Protein AF-0000000086922020 (afdb_homodimer)

Secondary structure (DSSP, 8-sta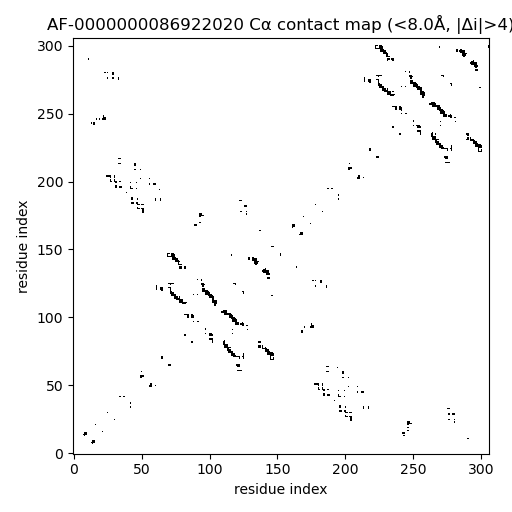te):
----------TTS------GGGSPPPPHHHHHHHHTTS-HHHHHHHHHHHHHH-HHHHHHHHHHHTT-GGGTEEEEE---TT--HHHHHHHHGGGS-EEEEEEEE-TTT--EEEEEEEEESSHHHHHHHTTS-EEEETTEEEEEEEGGGGS--/----------TTS------GGGSPPPPHHHHHHHHTTS-HHHHHHHHHHHHHH-HHHHHHHHHHHTT-GGGTEEEEE---TT--HHHHHHHHGGGS-EEEEEEEE-TTT--EEEEEEEEESSHHHHHHHTTS-EEEETTEEEEEEEGGGGS--

InterPro domains:
  IPR000504 RNA recognition motif domain [PF00076] (74-140)
  IPR000504 RNA recognition motif domain [PS50102] (72-149)
  IPR000504 RNA recognition motif domain [SM00360] (73-145)
  IPR012677 Nucleotide-binding alpha-beta plait domain superfamily [G3DSA:3.30.70.330] (64-150)
  IPR035979 RNA-binding domain superfamily [SSF54928] (66-147)
  IPR050886 RNA-binding_regulatory_proteins [PTHR48024] (54-151)

pLDDT: mean 86.83, std 20.54, range [22.66, 98.56]

Sequence (306 aa):
MDPSKKRKLDENGVVLDTDPSSIPKLSPEDARKLIERFNPDQLIDILQDAVTRHVDVLDAVRSIADLDASQRKLFIRGLGWDTTTEGLRALFSAYGELEEAIVILDKVTGKSRGYGFVTFRHVDGALLALKEPSKKIDGRMTVTQLAAAGGLYMDPSKKRKLDENGVVLDTDPSSIPKLSPEDARKLIERFNPDQLIDILQDAVTRHVDVLDAVRSIADLDASQRKLFIRGLGWDTTTEGLRALFSAYGELEEAIVILDKVTGKSRGYGFVTFRHVDGALLALKEPSKKIDGRMTVTQLAAAGGLY

Structure (mmCIF, N/CA/C/O backbone):
data_AF-0000000086922020-model_v1
#
loop_
_entity.id
_entity.type
_entity.pdbx_description
1 polymer 'UBP1-associated protein 2C-like'
#
loop_
_atom_site.group_PDB
_atom_site.id
_atom_site.type_symbol
_atom_site.label_atom_id
_atom_site.label_alt_id
_atom_site.label_comp_id
_atom_site.label_asym_id
_atom_site.label_entity_id
_atom_site.label_seq_id
_atom_site.pdbx_PDB_ins_code
_atom_site.Cartn_x
_atom_site.Cartn_y
_atom_site.Cartn_z
_atom_site.occupancy
_atom_site.B_iso_or_equiv
_atom_site.auth_seq_id
_atom_site.auth_comp_id
_atom_site.auth_asym_id
_atom_site.auth_atom_id
_atom_site.pdbx_PDB_model_num
ATOM 1 N N . MET A 1 1 ? -0.259 9 52.281 1 22.66 1 MET A N 1
ATOM 2 C CA . MET A 1 1 ? 0.732 8.305 51.469 1 22.66 1 MET A CA 1
ATOM 3 C C . MET A 1 1 ? 0.146 7.91 50.125 1 22.66 1 MET A C 1
ATOM 5 O O . MET A 1 1 ? 0.757 7.145 49.375 1 22.66 1 MET A O 1
ATOM 9 N N . ASP A 1 2 ? -1.06 8.297 49.781 1 24.06 2 ASP A N 1
ATOM 10 C CA . ASP A 1 2 ? -2.295 8.008 49.062 1 24.06 2 ASP A CA 1
ATOM 11 C C . ASP A 1 2 ? -2.318 8.719 47.719 1 24.06 2 ASP A C 1
ATOM 13 O O . ASP A 1 2 ? -3.35 8.742 47.031 1 24.06 2 ASP A O 1
ATOM 17 N N . PRO A 1 3 ? -1.243 9.016 46.906 1 30.91 3 PRO A N 1
ATOM 18 C CA . PRO A 1 3 ? -0.859 10.211 46.188 1 30.91 3 PRO A CA 1
ATOM 19 C C . PRO A 1 3 ? -1.406 10.227 44.75 1 30.91 3 PRO A C 1
ATOM 21 O O . PRO A 1 3 ? -1.119 9.32 43.969 1 30.91 3 PRO A O 1
ATOM 24 N N . SER A 1 4 ? -2.467 10.688 44.312 1 29.58 4 SER A N 1
ATOM 25 C CA . SER A 1 4 ? -3.496 10.797 43.281 1 29.58 4 SER A CA 1
ATOM 26 C C . SER A 1 4 ? -2.939 11.422 42 1 29.58 4 SER A C 1
ATOM 28 O O . SER A 1 4 ? -3.17 10.914 40.906 1 29.58 4 SER A O 1
ATOM 30 N N . LYS A 1 5 ? -2.832 12.703 41.938 1 33.75 5 LYS A N 1
ATOM 31 C CA . LYS A 1 5 ? -3.016 13.344 40.656 1 33.75 5 LYS A CA 1
ATOM 32 C C . LYS A 1 5 ? -2.092 12.734 39.594 1 33.75 5 LYS A C 1
ATOM 34 O O . LYS A 1 5 ? -0.956 12.359 39.906 1 33.75 5 LYS A O 1
ATOM 39 N N . LYS A 1 6 ? -2.383 13.133 38.844 1 33.03 6 LYS A N 1
ATOM 40 C CA . LYS A 1 6 ? -3.012 14.062 37.938 1 33.03 6 LYS A CA 1
ATOM 41 C C . LYS A 1 6 ? -1.978 14.977 37.281 1 33.03 6 LYS A C 1
ATOM 43 O O . LYS A 1 6 ? -1.345 15.789 37.938 1 33.03 6 LYS A O 1
ATOM 48 N N . ARG A 1 7 ? -0.942 14.68 36.219 1 39.72 7 ARG A N 1
ATOM 49 C CA . ARG A 1 7 ? 0.005 15.25 35.281 1 39.72 7 ARG A CA 1
ATOM 50 C C . ARG A 1 7 ? -0.341 16.703 34.969 1 39.72 7 ARG A C 1
ATOM 52 O O . ARG A 1 7 ? -1.466 17 34.562 1 39.72 7 ARG A O 1
ATOM 59 N N . LYS A 1 8 ? 0.532 17.406 35.219 1 35.44 8 LYS A N 1
ATOM 60 C CA . LYS A 1 8 ? 1.242 18.625 35.594 1 35.44 8 LYS A CA 1
ATOM 61 C C . LYS A 1 8 ? 1.314 19.594 34.438 1 35.44 8 LYS A C 1
ATOM 63 O O . LYS A 1 8 ? 1.761 19.234 33.344 1 35.44 8 LYS A O 1
ATOM 68 N N . LEU A 1 9 ? 0.382 20.516 34.188 1 35.69 9 LEU A N 1
ATOM 69 C CA . LEU A 1 9 ? -0.089 21.672 33.438 1 35.69 9 LEU A CA 1
ATOM 70 C C . LEU A 1 9 ? 1.076 22.562 33.031 1 35.69 9 LEU A C 1
ATOM 72 O O . LEU A 1 9 ? 1.867 22.984 33.875 1 35.69 9 LEU A O 1
ATOM 76 N N . ASP A 1 10 ? 1.921 22.391 32.094 1 35.03 10 ASP A N 1
ATOM 77 C CA . ASP A 1 10 ? 2.697 23.625 31.922 1 35.03 10 ASP A CA 1
ATOM 78 C C . ASP A 1 10 ? 1.794 24.844 31.938 1 35.03 10 ASP A C 1
ATOM 80 O O . ASP A 1 10 ? 0.575 24.734 31.797 1 35.03 10 ASP A O 1
ATOM 84 N N . GLU A 1 11 ? 2.145 25.938 32.531 1 36.22 11 GLU A N 1
ATOM 85 C CA . GLU A 1 11 ? 1.533 27.234 32.781 1 36.22 11 GLU A CA 1
ATOM 86 C C . GLU A 1 11 ? 0.561 27.609 31.672 1 36.22 11 GLU A C 1
ATOM 88 O O . GLU A 1 11 ? -0.343 28.422 31.875 1 36.22 11 GLU A O 1
ATOM 93 N N . ASN A 1 12 ? 1.075 27.609 30.516 1 37.09 12 ASN A N 1
ATOM 94 C CA . ASN A 1 12 ? 0.237 28.109 29.438 1 37.09 12 ASN A CA 1
ATOM 95 C C . ASN A 1 12 ? -0.828 27.078 29.047 1 37.09 12 ASN A C 1
ATOM 97 O O . ASN A 1 12 ? -1.419 27.172 27.969 1 37.09 12 ASN A O 1
ATOM 101 N N . GLY A 1 13 ? -1.31 26.078 30 1 34.25 13 GLY A N 1
ATOM 102 C CA . GLY A 1 13 ? -2.385 25.094 29.906 1 34.25 13 GLY A CA 1
ATOM 103 C C . GLY A 1 13 ? -2.141 24.047 28.828 1 34.25 13 GLY A C 1
ATOM 104 O O . GLY A 1 13 ? -3.059 23.328 28.438 1 34.25 13 GLY A O 1
ATOM 105 N N . VAL A 1 14 ? -1.251 24.359 27.875 1 37.62 14 VAL A N 1
ATOM 106 C CA . VAL A 1 14 ? -1.112 23.359 26.812 1 37.62 14 VAL A CA 1
ATOM 107 C C . VAL A 1 14 ? -0.408 22.125 27.359 1 37.62 14 VAL A C 1
ATOM 109 O O . VAL A 1 14 ? 0.613 22.234 28.047 1 37.62 14 VAL A O 1
ATOM 112 N N . VAL A 1 15 ? -1.123 21.172 27.688 1 39.09 15 VAL A N 1
ATOM 113 C CA . VAL A 1 15 ? -0.57 19.875 28.109 1 39.09 15 VAL A CA 1
ATOM 114 C C . VAL A 1 15 ? 0.476 19.422 27.094 1 39.09 15 VAL A C 1
ATOM 116 O O . VAL A 1 15 ? 0.166 19.234 25.922 1 39.09 15 VAL A O 1
ATOM 119 N N . LEU A 1 16 ? 1.743 19.734 27.172 1 40.59 16 LEU A N 1
ATOM 120 C CA . LEU A 1 16 ? 2.945 19.328 26.469 1 40.59 16 LEU A CA 1
ATOM 121 C C . LEU A 1 16 ? 3.172 17.828 26.625 1 40.59 16 LEU A C 1
ATOM 123 O O . LEU A 1 16 ? 3.879 17.391 27.531 1 40.59 16 LEU A O 1
ATOM 127 N N . ASP A 1 17 ? 2.137 17.062 26.609 1 42.44 17 ASP A N 1
ATOM 128 C CA . ASP A 1 17 ? 2.479 15.641 26.703 1 42.44 17 ASP A CA 1
ATOM 129 C C . ASP A 1 17 ? 3.389 15.219 25.547 1 42.44 17 ASP A C 1
ATOM 131 O O . ASP A 1 17 ? 2.986 15.273 24.391 1 42.44 17 ASP A O 1
ATOM 135 N N . THR A 1 18 ? 4.746 15.359 25.609 1 45.69 18 THR A N 1
ATOM 136 C CA . THR A 1 18 ? 5.883 15.047 24.75 1 45.69 18 THR A CA 1
ATOM 137 C C . THR A 1 18 ? 5.902 13.562 24.391 1 45.69 18 THR A C 1
ATOM 139 O O . THR A 1 18 ? 6.934 13.031 23.984 1 45.69 18 THR A O 1
ATOM 142 N N . ASP A 1 19 ? 4.938 12.711 24.797 1 49.03 19 ASP A N 1
ATOM 143 C CA . ASP A 1 19 ? 5.031 11.297 24.469 1 49.03 19 ASP A CA 1
ATOM 144 C C . ASP A 1 19 ? 4.887 11.055 22.969 1 49.03 19 ASP A C 1
ATOM 146 O O . ASP A 1 19 ? 3.869 11.422 22.375 1 49.03 19 ASP A O 1
ATOM 150 N N . PRO A 1 20 ? 5.879 10.805 22.312 1 51.69 20 PRO A N 1
ATOM 151 C CA . PRO A 1 20 ? 5.836 10.516 20.875 1 51.69 20 PRO A CA 1
ATOM 152 C C . PRO A 1 20 ? 4.664 9.609 20.5 1 51.69 20 PRO A C 1
ATOM 154 O O . PRO A 1 20 ? 4.195 9.648 19.359 1 51.69 20 PRO A O 1
ATOM 157 N N . SER A 1 21 ? 4.398 8.602 21.391 1 54.69 21 SER A N 1
ATOM 158 C CA . SER A 1 21 ? 3.271 7.719 21.109 1 54.69 21 SER A CA 1
ATOM 159 C C . SER A 1 21 ? 1.98 8.516 20.938 1 54.69 21 SER A C 1
ATOM 161 O O . SER A 1 21 ? 0.964 7.965 20.5 1 54.69 21 SER A O 1
ATOM 163 N N . SER A 1 22 ? 2.008 9.828 21.328 1 59.31 22 SER A N 1
ATOM 164 C CA . SER A 1 22 ? 0.809 10.664 21.328 1 59.31 22 SER A CA 1
ATOM 165 C C . SER A 1 22 ? 0.623 11.359 19.984 1 59.31 22 SER A C 1
ATOM 167 O O . SER A 1 22 ? -0.322 12.133 19.812 1 59.31 22 SER A O 1
ATOM 169 N N . ILE A 1 23 ? 1.617 11.078 19.047 1 60.75 23 ILE A N 1
ATOM 170 C CA . ILE A 1 23 ? 1.424 11.727 17.75 1 60.75 23 ILE A CA 1
ATOM 171 C C . ILE A 1 23 ? 0.191 11.141 17.062 1 60.75 23 ILE A C 1
ATOM 173 O O . ILE A 1 23 ? 0.012 9.922 17.031 1 60.75 23 ILE A O 1
ATOM 177 N N . PRO A 1 24 ? -0.71 12.023 16.656 1 72.19 24 PRO A N 1
ATOM 178 C CA . PRO A 1 24 ? -1.917 11.531 15.984 1 72.19 24 PRO A CA 1
ATOM 179 C C . PRO A 1 24 ? -1.607 10.547 14.859 1 72.19 24 PRO A C 1
ATOM 181 O O . PRO A 1 24 ? -0.583 10.68 14.188 1 72.19 24 PRO A O 1
ATOM 184 N N . LYS A 1 25 ? -2.324 9.461 14.93 1 84.62 25 LYS A N 1
ATOM 185 C CA . LYS A 1 25 ? -2.168 8.406 13.938 1 84.62 25 LYS A CA 1
ATOM 186 C C . LYS A 1 25 ? -2.908 8.75 12.648 1 84.62 25 LYS A C 1
ATOM 188 O O . LYS A 1 25 ? -3.986 9.344 12.68 1 84.62 25 LYS A 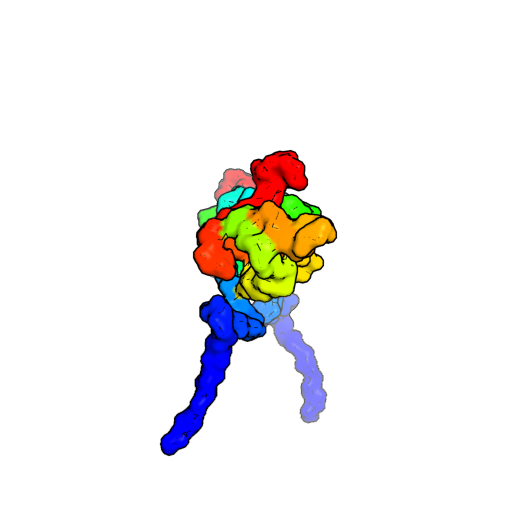O 1
ATOM 193 N N . LEU A 1 26 ? -2.299 8.484 11.547 1 92.75 26 LEU A N 1
ATOM 194 C CA . LEU A 1 26 ? -2.877 8.68 10.219 1 92.75 26 LEU A CA 1
ATOM 195 C C . LEU A 1 26 ? -4.047 7.73 9.992 1 92.75 26 LEU A C 1
ATOM 197 O O . LEU A 1 26 ? -3.936 6.527 10.242 1 92.75 26 LEU A O 1
ATOM 201 N N . SER A 1 27 ? -5.281 8.297 9.727 1 95.12 27 SER A N 1
ATOM 202 C CA . SER A 1 27 ? -6.414 7.48 9.297 1 95.12 27 SER A CA 1
ATOM 203 C C . SER A 1 27 ? -6.305 7.109 7.824 1 95.12 27 SER A C 1
ATOM 205 O O . SER A 1 27 ? -5.523 7.711 7.086 1 95.12 27 SER A O 1
ATOM 207 N N . PRO A 1 28 ? -7.004 6.031 7.398 1 96.38 28 PRO A N 1
ATOM 208 C CA . PRO A 1 28 ? -7.023 5.703 5.973 1 96.38 28 PRO A CA 1
ATOM 209 C C . PRO A 1 28 ? -7.449 6.883 5.102 1 96.38 28 PRO A C 1
ATOM 211 O O . PRO A 1 28 ? -6.938 7.051 3.99 1 96.38 28 PRO A O 1
ATOM 214 N N . GLU A 1 29 ? -8.344 7.734 5.629 1 96.12 29 GLU A N 1
ATOM 215 C CA . GLU A 1 29 ? -8.75 8.93 4.891 1 96.12 29 GLU A CA 1
ATOM 216 C C . GLU A 1 29 ? -7.586 9.906 4.746 1 96.12 29 GLU A C 1
ATOM 218 O O . GLU A 1 29 ? -7.434 10.547 3.705 1 96.12 29 GLU A O 1
ATOM 223 N N . ASP A 1 30 ? -6.738 10.039 5.805 1 96 30 ASP A N 1
ATOM 224 C CA . ASP A 1 30 ? -5.547 10.883 5.738 1 96 30 ASP A CA 1
ATOM 225 C C . ASP A 1 30 ? -4.562 10.359 4.695 1 96 30 ASP A C 1
ATOM 227 O O . ASP A 1 30 ? -4.023 11.125 3.902 1 96 30 ASP A O 1
ATOM 231 N N . ALA A 1 31 ? -4.43 9.078 4.777 1 97.38 31 ALA A N 1
ATOM 232 C CA . ALA A 1 31 ? -3.516 8.445 3.834 1 97.38 31 ALA A CA 1
ATOM 233 C C . ALA A 1 31 ? -3.965 8.672 2.395 1 97.38 31 ALA A C 1
ATOM 235 O O . ALA A 1 31 ? -3.145 8.953 1.519 1 97.38 31 ALA A O 1
ATOM 236 N N . ARG A 1 32 ? -5.277 8.5 2.15 1 97.62 32 ARG A N 1
ATOM 237 C CA . ARG A 1 32 ? -5.82 8.734 0.816 1 97.62 32 ARG A CA 1
ATOM 238 C C . ARG A 1 32 ? -5.484 10.141 0.327 1 97.62 32 ARG A C 1
ATOM 240 O O . ARG A 1 32 ? -5.086 10.32 -0.825 1 97.62 32 ARG A O 1
ATOM 247 N N . LYS A 1 33 ? -5.574 11.234 1.218 1 95.06 33 LYS A N 1
ATOM 248 C CA . LYS A 1 33 ? -5.258 12.617 0.859 1 95.06 33 LYS A CA 1
ATOM 249 C C . LYS A 1 33 ? -3.799 12.75 0.431 1 95.06 33 LYS A C 1
ATOM 251 O O . LYS A 1 33 ? -3.482 13.523 -0.479 1 95.06 33 LYS A O 1
ATOM 256 N N . LEU A 1 34 ? -2.943 11.922 1.117 1 94.44 34 LEU A N 1
ATOM 257 C CA . LEU A 1 34 ? -1.514 11.977 0.831 1 94.44 34 LEU A CA 1
ATOM 258 C C . LEU A 1 34 ? -1.213 11.383 -0.542 1 94.44 34 LEU A C 1
ATOM 260 O O . LEU A 1 34 ? -0.437 11.953 -1.312 1 94.44 34 LEU A O 1
ATOM 264 N N . ILE A 1 35 ? -1.913 10.305 -0.857 1 97.06 35 ILE A N 1
ATOM 265 C CA . ILE A 1 35 ? -1.449 9.539 -2.008 1 97.06 35 ILE A CA 1
ATOM 266 C C . ILE A 1 35 ? -2.299 9.875 -3.23 1 97.06 35 ILE A C 1
ATOM 268 O O . ILE A 1 35 ? -1.966 9.492 -4.352 1 97.06 35 ILE A O 1
ATOM 272 N N . GLU A 1 36 ? -3.324 10.633 -3.15 1 95.38 36 GLU A N 1
ATOM 273 C CA . GLU A 1 36 ? -4.188 11.008 -4.27 1 95.38 36 GLU A CA 1
ATOM 274 C C . GLU A 1 36 ? -3.438 11.867 -5.277 1 95.38 36 GLU A C 1
ATOM 276 O O . GLU A 1 36 ? -3.852 11.984 -6.434 1 95.38 36 GLU A O 1
ATOM 281 N N . ARG A 1 37 ? -2.35 12.562 -4.746 1 92.44 37 ARG A N 1
ATOM 282 C CA . ARG A 1 37 ? -1.583 13.422 -5.637 1 92.44 37 ARG A CA 1
ATOM 283 C C . ARG A 1 37 ? -0.534 12.625 -6.406 1 92.44 37 ARG A C 1
ATOM 285 O O . ARG A 1 37 ? 0.134 13.164 -7.293 1 92.44 37 ARG A O 1
ATOM 292 N N . PHE A 1 38 ? -0.338 11.336 -6.129 1 97.19 38 PHE A N 1
ATOM 293 C CA . PHE A 1 38 ? 0.667 10.5 -6.77 1 97.19 38 PHE A CA 1
ATOM 294 C C . PHE A 1 38 ? 0.205 10.062 -8.156 1 97.19 38 PHE A C 1
ATOM 296 O O . PHE A 1 38 ? -0.982 9.805 -8.367 1 97.19 38 PHE A O 1
ATOM 303 N N . ASN A 1 39 ? 1.133 9.992 -9.086 1 96.69 39 ASN A N 1
ATOM 304 C CA . ASN A 1 39 ? 0.809 9.414 -10.383 1 96.69 39 ASN A CA 1
ATOM 305 C C . ASN A 1 39 ? 0.783 7.891 -10.328 1 96.69 39 ASN A C 1
ATOM 307 O O . ASN A 1 39 ? 1.247 7.293 -9.352 1 96.69 39 ASN A O 1
ATOM 311 N N . PRO A 1 40 ? 0.165 7.258 -11.281 1 97.19 40 PRO A N 1
ATOM 312 C CA . PRO A 1 40 ? -0.013 5.805 -11.25 1 97.19 40 PRO A CA 1
ATOM 313 C C . PRO A 1 40 ? 1.307 5.051 -11.102 1 97.19 40 PRO A C 1
ATOM 315 O O . PRO A 1 40 ? 1.366 4.027 -10.414 1 97.19 40 PRO A O 1
ATOM 318 N N . ASP A 1 41 ? 2.373 5.477 -11.742 1 97.62 41 ASP A N 1
ATOM 319 C CA . ASP A 1 41 ? 3.66 4.797 -11.648 1 97.62 41 ASP A CA 1
ATOM 320 C C . ASP A 1 41 ? 4.18 4.805 -10.211 1 97.62 41 ASP A C 1
ATOM 322 O O . ASP A 1 41 ? 4.746 3.814 -9.742 1 97.62 41 ASP A O 1
ATOM 326 N N . GLN A 1 42 ? 3.994 5.926 -9.492 1 97.94 42 GLN A N 1
ATOM 327 C CA . GLN A 1 42 ? 4.391 6.02 -8.086 1 97.94 42 GLN A CA 1
ATOM 328 C C . GLN A 1 42 ? 3.602 5.039 -7.227 1 97.94 42 GLN A C 1
ATOM 330 O O . GLN A 1 42 ? 4.168 4.375 -6.355 1 97.94 42 GLN A O 1
ATOM 335 N N . LEU A 1 43 ? 2.27 4.992 -7.48 1 98.56 43 LEU A N 1
ATOM 336 C CA . LEU A 1 43 ? 1.422 4.07 -6.73 1 98.56 43 LEU A CA 1
ATOM 337 C C . LEU A 1 43 ? 1.85 2.627 -6.957 1 98.56 43 LEU A C 1
ATOM 339 O O . LEU A 1 43 ? 1.975 1.854 -6.004 1 98.56 43 LEU A O 1
ATOM 343 N N . ILE A 1 44 ? 2.178 2.285 -8.156 1 98.5 44 ILE A N 1
ATOM 344 C CA . ILE A 1 44 ? 2.562 0.927 -8.516 1 98.5 44 ILE A CA 1
ATOM 345 C C . ILE A 1 44 ? 3.924 0.596 -7.906 1 98.5 44 ILE A C 1
ATOM 347 O O . ILE A 1 44 ? 4.133 -0.509 -7.398 1 98.5 44 ILE A O 1
ATOM 351 N N . ASP A 1 45 ? 4.836 1.609 -7.918 1 98.06 45 ASP A N 1
ATOM 352 C CA . ASP A 1 45 ? 6.164 1.402 -7.355 1 98.06 45 ASP A CA 1
ATOM 353 C C . ASP A 1 45 ? 6.082 1.056 -5.871 1 98.06 45 ASP A C 1
ATOM 355 O O . ASP A 1 45 ? 6.816 0.192 -5.387 1 98.06 45 ASP A O 1
ATOM 359 N N . ILE A 1 46 ? 5.199 1.668 -5.184 1 98.44 46 ILE A N 1
ATOM 360 C CA . ILE A 1 46 ? 5.051 1.405 -3.758 1 98.44 46 ILE A CA 1
ATOM 361 C C . ILE A 1 46 ? 4.352 0.064 -3.549 1 98.44 46 ILE A C 1
ATOM 363 O O . ILE A 1 46 ? 4.805 -0.761 -2.75 1 98.44 46 ILE A O 1
ATOM 367 N N . LEU A 1 47 ? 3.309 -0.214 -4.277 1 98 47 LEU A N 1
ATOM 368 C CA . LEU A 1 47 ? 2.455 -1.379 -4.062 1 98 47 LEU A CA 1
ATOM 369 C C . LEU A 1 47 ? 3.182 -2.662 -4.449 1 98 47 LEU A C 1
ATOM 371 O O . LEU A 1 47 ? 2.975 -3.709 -3.832 1 98 47 LEU A O 1
ATOM 375 N N . GLN A 1 48 ? 4.035 -2.604 -5.531 1 98 48 GLN A N 1
ATOM 376 C CA . GLN A 1 48 ? 4.676 -3.836 -5.984 1 98 48 GLN A CA 1
ATOM 377 C C . GLN A 1 48 ? 5.543 -4.441 -4.883 1 98 48 GLN A C 1
ATOM 379 O O . GLN A 1 48 ? 5.605 -5.664 -4.734 1 98 48 GLN A O 1
ATOM 384 N N . ASP A 1 49 ? 6.211 -3.598 -4.055 1 97.88 49 ASP A N 1
ATOM 385 C CA . ASP A 1 49 ? 7 -4.086 -2.926 1 97.88 49 ASP A CA 1
ATOM 386 C C . ASP A 1 49 ? 6.098 -4.535 -1.778 1 97.88 49 ASP A C 1
ATOM 388 O O . ASP A 1 49 ? 6.34 -5.57 -1.158 1 97.88 49 ASP A O 1
ATOM 392 N N . ALA A 1 50 ? 5.043 -3.775 -1.555 1 98.12 50 ALA A N 1
ATOM 393 C CA . ALA A 1 50 ? 4.145 -4.066 -0.44 1 98.12 50 ALA A CA 1
ATOM 394 C C . ALA A 1 50 ? 3.445 -5.406 -0.635 1 98.12 50 ALA A C 1
ATOM 396 O O . ALA A 1 50 ? 3.238 -6.152 0.326 1 98.12 50 ALA A O 1
ATOM 397 N N . VAL A 1 51 ? 3.154 -5.777 -1.834 1 97.5 51 VAL A N 1
ATOM 398 C CA . VAL A 1 51 ? 2.445 -7.012 -2.16 1 97.5 51 VAL A CA 1
ATOM 399 C C . VAL A 1 51 ? 3.303 -8.219 -1.782 1 97.5 51 VAL A C 1
ATOM 401 O O . VAL A 1 51 ? 2.787 -9.227 -1.291 1 97.5 51 VAL A O 1
ATOM 404 N N . THR A 1 52 ? 4.586 -8.172 -1.966 1 96.69 52 THR A N 1
ATOM 405 C CA . THR A 1 52 ? 5.48 -9.297 -1.707 1 96.69 52 THR A CA 1
ATOM 406 C C . THR A 1 52 ? 5.805 -9.398 -0.22 1 96.69 52 THR A C 1
ATOM 408 O O . THR A 1 52 ? 6.109 -10.484 0.282 1 96.69 52 THR A O 1
ATOM 411 N N . ARG A 1 53 ? 5.625 -8.211 0.498 1 96.5 53 ARG A N 1
ATOM 412 C CA . ARG A 1 53 ? 6.074 -8.164 1.886 1 96.5 53 ARG A CA 1
ATOM 413 C C . ARG A 1 53 ? 4.914 -8.406 2.846 1 96.5 53 ARG A C 1
ATOM 415 O O . ARG A 1 53 ? 5.113 -8.906 3.955 1 96.5 53 ARG A O 1
ATOM 422 N N . HIS A 1 54 ? 3.682 -8.094 2.393 1 97.19 54 HIS A N 1
ATOM 423 C CA . HIS A 1 54 ? 2.568 -8.109 3.334 1 97.19 54 HIS A CA 1
ATOM 424 C C . HIS A 1 54 ? 1.397 -8.922 2.793 1 97.19 54 HIS A C 1
ATOM 426 O O . HIS A 1 54 ? 0.821 -8.578 1.759 1 97.19 54 HIS A O 1
ATOM 432 N N . VAL A 1 55 ? 0.965 -9.953 3.566 1 95.94 55 VAL A N 1
ATOM 433 C CA . VAL A 1 55 ? -0.068 -10.898 3.15 1 95.94 55 VAL A CA 1
ATOM 434 C C . VAL A 1 55 ? -1.398 -10.164 2.984 1 95.94 55 VAL A C 1
ATOM 436 O O . VAL A 1 55 ? -2.193 -10.5 2.104 1 95.94 55 VAL A O 1
ATOM 439 N N . ASP A 1 56 ? -1.629 -9.141 3.895 1 97.31 56 ASP A N 1
ATOM 440 C CA . ASP A 1 56 ? -2.904 -8.43 3.805 1 97.31 56 ASP A CA 1
ATOM 441 C C . ASP A 1 56 ? -2.984 -7.605 2.525 1 97.31 56 ASP A C 1
ATOM 443 O O . ASP A 1 56 ? -4.07 -7.402 1.977 1 97.31 56 ASP A O 1
ATOM 447 N N . VAL A 1 57 ? -1.858 -7.074 2.082 1 98.06 57 VAL A N 1
ATOM 448 C CA . VAL A 1 57 ? -1.834 -6.332 0.827 1 98.06 57 VAL A CA 1
ATOM 449 C C . VAL A 1 57 ? -2.068 -7.285 -0.343 1 98.06 57 VAL A C 1
ATOM 451 O O . VAL A 1 57 ? -2.852 -6.988 -1.246 1 98.06 57 VAL A O 1
ATOM 454 N N . LEU A 1 58 ? -1.421 -8.453 -0.35 1 97.38 58 LEU A N 1
ATOM 455 C CA . LEU A 1 58 ? -1.651 -9.461 -1.375 1 97.38 58 LEU A CA 1
ATOM 456 C C . LEU A 1 58 ? -3.117 -9.883 -1.402 1 97.38 58 LEU A C 1
ATOM 458 O O . LEU A 1 58 ? -3.709 -10.016 -2.477 1 97.38 58 LEU A O 1
ATOM 462 N N . ASP A 1 59 ? -3.715 -10.102 -0.25 1 97.38 59 ASP A N 1
ATOM 463 C CA . ASP A 1 59 ? -5.121 -10.484 -0.165 1 97.38 59 ASP A CA 1
ATOM 464 C C . ASP A 1 59 ? -6.023 -9.422 -0.781 1 97.38 59 ASP A C 1
ATOM 466 O O . ASP A 1 59 ? -7.012 -9.742 -1.44 1 97.38 59 ASP A O 1
ATOM 470 N N . ALA A 1 60 ? -5.648 -8.133 -0.55 1 98.12 60 ALA A N 1
ATOM 471 C CA . ALA A 1 60 ? -6.406 -7.031 -1.132 1 98.12 60 ALA A CA 1
ATOM 472 C C . ALA A 1 60 ? -6.305 -7.035 -2.654 1 98.12 60 ALA A C 1
ATOM 474 O O . ALA A 1 60 ? -7.297 -6.812 -3.352 1 98.12 60 ALA A O 1
ATOM 475 N N . VAL A 1 61 ? -5.156 -7.297 -3.148 1 97.94 61 VAL A N 1
ATOM 476 C CA . VAL A 1 61 ? -4.926 -7.383 -4.586 1 97.94 61 VAL A CA 1
ATOM 477 C C . VAL A 1 61 ? -5.727 -8.547 -5.168 1 97.94 61 VAL A C 1
ATOM 479 O O . VAL A 1 61 ? -6.406 -8.391 -6.188 1 97.94 61 VAL A O 1
ATOM 482 N N . ARG A 1 62 ? -5.703 -9.766 -4.535 1 97.5 62 ARG A N 1
ATOM 483 C CA . ARG A 1 62 ? -6.438 -10.945 -4.977 1 97.5 62 ARG A CA 1
ATOM 484 C C . ARG A 1 62 ? -7.938 -10.664 -5.035 1 97.5 62 ARG A C 1
ATOM 486 O O . ARG A 1 62 ? -8.617 -11.094 -5.969 1 97.5 62 ARG A O 1
ATOM 493 N N . SER A 1 63 ? -8.422 -9.883 -4.055 1 97.5 63 SER A N 1
ATOM 494 C CA . SER A 1 63 ? -9.852 -9.609 -3.975 1 97.5 63 SER A CA 1
ATOM 495 C C . SER A 1 63 ? -10.336 -8.844 -5.203 1 97.5 63 SER A C 1
ATOM 497 O O . SER A 1 63 ? -11.5 -8.969 -5.602 1 97.5 63 SER A O 1
ATOM 499 N N . ILE A 1 64 ? -9.43 -8.117 -5.797 1 97.5 64 ILE A N 1
ATOM 500 C CA . ILE A 1 64 ? -9.773 -7.34 -6.984 1 97.5 64 ILE A CA 1
ATOM 501 C C . ILE A 1 64 ? -9.461 -8.148 -8.242 1 97.5 64 ILE A C 1
ATOM 503 O O . ILE A 1 64 ? -10.32 -8.32 -9.102 1 97.5 64 ILE A O 1
ATOM 507 N N . ALA A 1 65 ? -8.305 -8.719 -8.32 1 96.69 65 ALA A N 1
ATOM 508 C CA . ALA A 1 65 ? -7.801 -9.391 -9.508 1 96.69 65 ALA A CA 1
ATOM 509 C C . ALA A 1 65 ? -8.57 -10.68 -9.773 1 96.69 65 ALA A C 1
ATOM 511 O O . ALA A 1 65 ? -8.758 -11.078 -10.93 1 96.69 65 ALA A O 1
ATOM 512 N N . ASP A 1 66 ? -9.062 -11.391 -8.711 1 96.69 66 ASP A N 1
ATOM 513 C CA . ASP A 1 66 ? -9.68 -12.703 -8.836 1 96.69 66 ASP A CA 1
ATOM 514 C C . ASP A 1 66 ? -11.078 -12.602 -9.438 1 96.69 66 ASP A C 1
ATOM 516 O O . ASP A 1 66 ? -11.664 -13.609 -9.844 1 96.69 66 ASP A O 1
ATOM 520 N N . LEU A 1 67 ? -11.609 -11.414 -9.5 1 94.81 67 LEU A N 1
ATOM 521 C CA . LEU A 1 67 ? -12.945 -11.211 -10.047 1 94.81 67 LEU A CA 1
ATOM 522 C C . LEU A 1 67 ? -12.992 -11.578 -11.523 1 94.81 67 LEU A C 1
ATOM 524 O O . LEU A 1 67 ? -14.047 -11.961 -12.047 1 94.81 67 LEU A O 1
ATOM 528 N N . ASP A 1 68 ? -11.898 -11.477 -12.234 1 92.69 68 ASP A N 1
ATOM 529 C CA . ASP A 1 68 ? -11.812 -11.828 -13.648 1 92.69 68 ASP A CA 1
ATOM 530 C C . ASP A 1 68 ? -11.336 -13.266 -13.828 1 92.69 68 ASP A C 1
ATOM 532 O O . ASP A 1 68 ? -10.133 -13.531 -13.875 1 92.69 68 ASP A O 1
ATOM 536 N N . ALA A 1 69 ? -12.258 -14.266 -14.023 1 92 69 ALA A N 1
ATOM 537 C CA . ALA A 1 69 ? -11.961 -15.688 -14.133 1 92 69 ALA A CA 1
ATOM 538 C C . ALA A 1 69 ? -11.086 -15.977 -15.352 1 92 69 ALA A C 1
ATOM 540 O O . ALA A 1 69 ? -10.352 -16.969 -15.375 1 92 69 ALA A O 1
ATOM 541 N N . SER A 1 70 ? -11.164 -15.094 -16.375 1 93.44 70 SER A N 1
ATOM 542 C CA . SER A 1 70 ? -10.398 -15.32 -17.594 1 93.44 70 SER A CA 1
ATOM 543 C C . SER A 1 70 ? -8.898 -15.258 -17.328 1 93.44 70 SER A C 1
ATOM 545 O O . SER A 1 70 ? -8.102 -15.805 -18.094 1 93.44 70 SER A O 1
ATOM 547 N N . GLN A 1 71 ? -8.477 -14.594 -16.188 1 93.69 71 GLN A N 1
ATOM 548 C CA . GLN A 1 71 ? -7.062 -14.453 -15.867 1 93.69 71 GLN A CA 1
ATOM 549 C C . GLN A 1 71 ? -6.578 -15.617 -15 1 93.69 71 GLN A C 1
ATOM 551 O O . GLN A 1 71 ? -5.387 -15.727 -14.711 1 93.69 71 GLN A O 1
ATOM 556 N N . ARG A 1 72 ? -7.449 -16.5 -14.602 1 96.88 72 ARG A N 1
ATOM 557 C CA . ARG A 1 72 ? -7.125 -17.609 -13.703 1 96.88 72 ARG A CA 1
ATOM 558 C C . ARG A 1 72 ? -7.172 -18.938 -14.438 1 96.88 72 ARG A C 1
ATOM 560 O O . ARG A 1 72 ? -6.715 -19.953 -13.922 1 96.88 72 ARG A O 1
ATOM 567 N N . LYS A 1 73 ? -7.719 -18.938 -15.641 1 97.25 73 LYS A N 1
ATOM 568 C CA . LYS A 1 73 ? -7.938 -20.172 -16.391 1 97.25 73 LYS A CA 1
ATOM 569 C C . LYS A 1 73 ? -6.863 -20.359 -17.469 1 97.25 73 LYS A C 1
ATOM 571 O O . LYS A 1 73 ? -6.641 -19.469 -18.281 1 97.25 73 LYS A O 1
ATOM 576 N N . LEU A 1 74 ? -6.289 -21.484 -17.438 1 97.75 74 LEU A N 1
ATOM 577 C CA . LEU A 1 74 ? -5.23 -21.844 -18.391 1 97.75 74 LEU A CA 1
ATOM 578 C C . LEU A 1 74 ? -5.688 -22.953 -19.328 1 97.75 74 LEU A C 1
ATOM 580 O O . LEU A 1 74 ? -6.504 -23.797 -18.953 1 97.75 74 LEU A O 1
ATOM 584 N N . PHE A 1 75 ? -5.215 -22.906 -20.484 1 97.19 75 PHE A N 1
ATOM 585 C CA . PHE A 1 75 ? -5.332 -23.953 -21.5 1 97.19 75 PHE A CA 1
ATOM 586 C C . PHE A 1 75 ? -3.996 -24.641 -21.719 1 97.19 75 PHE A C 1
ATOM 588 O O . PHE A 1 75 ? -2.982 -23.984 -21.969 1 97.19 75 PHE A O 1
ATOM 595 N N . ILE A 1 76 ? -4.031 -25.906 -21.609 1 97.44 76 ILE A N 1
ATOM 596 C CA . ILE A 1 76 ? -2.846 -26.734 -21.812 1 97.44 76 ILE A CA 1
ATOM 597 C C . ILE A 1 76 ? -3.041 -27.609 -23.047 1 97.44 76 ILE A C 1
ATOM 599 O O . ILE A 1 76 ? -4.035 -28.344 -23.141 1 97.44 76 ILE A O 1
ATOM 603 N N . ARG A 1 77 ? -2.098 -27.688 -23.891 1 96.81 77 ARG A N 1
ATOM 604 C CA . ARG A 1 77 ? -2.148 -28.531 -25.078 1 96.81 77 ARG A CA 1
ATOM 605 C C . ARG A 1 77 ? -0.856 -29.328 -25.234 1 96.81 77 ARG A C 1
ATOM 607 O O . ARG A 1 77 ? 0.176 -28.953 -24.672 1 96.81 77 ARG A O 1
ATOM 614 N N . GLY A 1 78 ? -1.068 -30.359 -26 1 96.88 78 GLY A N 1
ATOM 615 C CA . GLY A 1 78 ? 0.068 -31.234 -26.219 1 96.88 78 GLY A CA 1
ATOM 616 C C . GLY A 1 78 ? 0.161 -32.344 -25.203 1 96.88 78 GLY A C 1
ATOM 617 O O . GLY A 1 78 ? 1.227 -32.938 -25.016 1 96.88 78 GLY A O 1
ATOM 618 N N . LEU A 1 79 ? -0.891 -32.562 -24.578 1 97.81 79 LEU A N 1
ATOM 619 C CA . LEU A 1 79 ? -0.913 -33.656 -23.594 1 97.81 79 LEU A CA 1
ATOM 620 C C . LEU A 1 79 ? -0.845 -35 -24.281 1 97.81 79 LEU A C 1
ATOM 622 O O . LEU A 1 79 ? -1.321 -35.156 -25.406 1 97.81 79 LEU A O 1
ATOM 626 N N . GLY A 1 80 ? -0.332 -35.969 -23.578 1 97.06 80 GLY A N 1
ATOM 627 C CA . GLY A 1 80 ? -0.29 -37.344 -24.062 1 97.06 80 GLY A CA 1
ATOM 628 C C . GLY A 1 80 ? -1.61 -38.094 -23.906 1 97.06 80 GLY A C 1
ATOM 629 O O . GLY A 1 80 ? -2.496 -37.625 -23.188 1 97.06 80 GLY A O 1
ATOM 630 N N . TRP A 1 81 ? -1.646 -39.188 -24.469 1 96.69 81 TRP A N 1
ATOM 631 C CA . TRP A 1 81 ? -2.842 -40.031 -24.438 1 96.69 81 TRP A CA 1
ATOM 632 C C . TRP A 1 81 ? -3.135 -40.531 -23.031 1 96.69 81 TRP A C 1
ATOM 634 O O . TRP A 1 81 ? -4.293 -40.719 -22.656 1 96.69 81 TRP A O 1
ATOM 644 N N . ASP A 1 82 ? -2.107 -40.594 -22.328 1 95.19 82 ASP A N 1
ATOM 645 C CA . ASP A 1 82 ? -2.273 -41.219 -21.016 1 95.19 82 ASP A CA 1
ATOM 646 C C . ASP A 1 82 ? -2.381 -40.156 -19.922 1 95.19 82 ASP A C 1
ATOM 648 O O . ASP A 1 82 ? -2.555 -40.5 -18.734 1 95.19 82 ASP A O 1
ATOM 652 N N . THR A 1 83 ? -2.246 -39 -20.312 1 97 83 THR A N 1
ATOM 653 C CA . THR A 1 83 ? -2.344 -37.938 -19.297 1 97 83 THR A CA 1
ATOM 654 C C . THR A 1 83 ? -3.715 -37.969 -18.641 1 97 83 THR A C 1
ATOM 656 O O . THR A 1 83 ? -4.738 -38.062 -19.312 1 97 83 THR A O 1
ATOM 659 N N . THR A 1 84 ? -3.674 -37.875 -17.25 1 96.44 84 THR A N 1
ATOM 660 C CA . THR A 1 84 ? -4.914 -37.938 -16.484 1 96.44 84 THR A CA 1
ATOM 661 C C . THR A 1 84 ? -5.203 -36.594 -15.82 1 96.44 84 THR A C 1
ATOM 663 O O . THR A 1 84 ? -4.305 -35.75 -15.664 1 96.44 84 THR A O 1
ATOM 666 N N . THR A 1 85 ? -6.398 -36.469 -15.43 1 97.5 85 THR A N 1
ATOM 667 C CA . THR A 1 85 ? -6.812 -35.312 -14.68 1 97.5 85 THR A CA 1
ATOM 668 C C . THR A 1 85 ? -6.062 -35.219 -13.359 1 97.5 85 THR A C 1
ATOM 670 O O . THR A 1 85 ? -5.656 -34.125 -12.945 1 97.5 85 THR A O 1
ATOM 673 N N . GLU A 1 86 ? -5.871 -36.25 -12.664 1 96.75 86 GLU A N 1
ATOM 674 C CA . GLU A 1 86 ? -5.133 -36.281 -11.406 1 96.75 86 GLU A CA 1
ATOM 675 C C . GLU A 1 86 ? -3.697 -35.812 -11.594 1 96.75 86 GLU A C 1
ATOM 677 O O . GLU A 1 86 ? -3.174 -35.062 -10.766 1 96.75 86 GLU A O 1
ATOM 682 N N . GLY A 1 87 ? -3.164 -36.312 -12.664 1 96 87 GLY A N 1
ATOM 683 C CA . GLY A 1 87 ? -1.807 -35.875 -12.961 1 96 87 GLY A CA 1
ATOM 684 C C . GLY A 1 87 ? -1.696 -34.375 -13.234 1 96 87 GLY A C 1
ATOM 685 O O . GLY A 1 87 ? -0.771 -33.719 -12.758 1 96 87 GLY A O 1
ATOM 686 N N . LEU A 1 88 ? -2.609 -33.938 -14 1 97.75 88 LEU A N 1
ATOM 687 C CA . LEU A 1 88 ? -2.641 -32.5 -14.312 1 97.75 88 LEU A CA 1
ATOM 688 C C . LEU A 1 88 ? -2.818 -31.672 -13.047 1 97.75 88 LEU A C 1
ATOM 690 O O . LEU A 1 88 ? -2.131 -30.656 -12.859 1 97.75 88 LEU A O 1
ATOM 694 N N . ARG A 1 89 ? -3.725 -32.062 -12.242 1 97.56 89 ARG A N 1
ATOM 695 C CA . ARG A 1 89 ? -3.988 -31.391 -10.977 1 97.56 89 ARG A CA 1
ATOM 696 C C . ARG A 1 89 ? -2.738 -31.359 -10.102 1 97.56 89 ARG A C 1
ATOM 698 O O . ARG A 1 89 ? -2.402 -30.312 -9.531 1 97.56 89 ARG A O 1
ATOM 705 N N . ALA A 1 90 ? -2.066 -32.438 -10 1 96.12 90 ALA A N 1
ATOM 706 C CA . ALA A 1 90 ? -0.871 -32.531 -9.164 1 96.12 90 ALA A CA 1
ATOM 707 C C . ALA A 1 90 ? 0.214 -31.578 -9.625 1 96.12 90 ALA A C 1
ATOM 709 O O . ALA A 1 90 ? 0.852 -30.906 -8.805 1 96.12 90 ALA A O 1
ATOM 710 N N . LEU A 1 91 ? 0.342 -31.531 -10.844 1 95.69 91 LEU A N 1
ATOM 711 C CA . LEU A 1 91 ? 1.393 -30.688 -11.406 1 95.69 91 LEU A CA 1
ATOM 712 C C . LEU A 1 91 ? 1.105 -29.219 -11.141 1 95.69 91 LEU A C 1
ATOM 714 O O . LEU A 1 91 ? 1.962 -28.5 -10.625 1 95.69 91 LEU A O 1
ATOM 718 N N . PHE A 1 92 ? -0.021 -28.781 -11.398 1 97.38 92 PHE A N 1
ATOM 719 C CA . PHE A 1 92 ? -0.317 -27.359 -11.383 1 97.38 92 PHE A CA 1
ATOM 720 C C . PHE A 1 92 ? -0.617 -26.891 -9.961 1 97.38 92 PHE A C 1
ATOM 722 O O . PHE A 1 92 ? -0.586 -25.688 -9.688 1 97.38 92 PHE A O 1
ATOM 729 N N . SER A 1 93 ? -0.913 -27.781 -9.07 1 96.5 93 SER A N 1
ATOM 730 C CA . SER A 1 93 ? -1.11 -27.422 -7.664 1 96.5 93 SER A CA 1
ATOM 731 C C . SER A 1 93 ? 0.162 -26.844 -7.059 1 96.5 93 SER A C 1
ATOM 733 O O . SER A 1 93 ? 0.115 -26.188 -6.016 1 96.5 93 SER A O 1
ATOM 735 N N . ALA A 1 94 ? 1.281 -27.078 -7.742 1 94.81 94 ALA A N 1
ATOM 736 C CA . ALA A 1 94 ? 2.566 -26.562 -7.289 1 94.81 94 ALA A CA 1
ATOM 737 C C . ALA A 1 94 ? 2.605 -25.047 -7.387 1 94.81 94 ALA A C 1
ATOM 739 O O . ALA A 1 94 ? 3.428 -24.391 -6.738 1 94.81 94 ALA A O 1
ATOM 740 N N . TYR A 1 95 ? 1.709 -24.469 -8.172 1 95.69 95 TYR A N 1
ATOM 741 C CA . TYR A 1 95 ? 1.76 -23.047 -8.43 1 95.69 95 TYR A CA 1
ATOM 742 C C . TYR A 1 95 ? 0.704 -22.312 -7.609 1 95.69 95 TYR A C 1
ATOM 744 O O . TYR A 1 95 ? 0.707 -21.078 -7.539 1 95.69 95 TYR A O 1
ATOM 752 N N . GLY A 1 96 ? -0.22 -23.031 -7.043 1 95.88 96 GLY A N 1
ATOM 753 C CA . GLY A 1 96 ? -1.285 -22.422 -6.258 1 95.88 96 GLY A CA 1
ATOM 754 C C . GLY A 1 96 ? -2.518 -23.297 -6.148 1 95.88 96 GLY A C 1
ATOM 755 O O . GLY A 1 96 ? -2.564 -24.391 -6.723 1 95.88 96 GLY A O 1
ATOM 756 N N . GLU A 1 97 ? -3.488 -22.797 -5.375 1 96.38 97 GLU A N 1
ATOM 757 C CA . GLU A 1 97 ? -4.75 -23.5 -5.188 1 96.38 97 GLU A CA 1
ATOM 758 C C . GLU A 1 97 ? -5.566 -23.531 -6.477 1 96.38 97 GLU A C 1
ATOM 760 O O . GLU A 1 97 ? -5.691 -22.516 -7.156 1 96.38 97 GLU A O 1
ATOM 765 N N . LEU A 1 98 ? -6.078 -24.766 -6.77 1 97.81 98 LEU A N 1
ATOM 766 C CA . LEU A 1 98 ? -6.844 -24.953 -7.996 1 97.81 98 LEU A CA 1
ATOM 767 C C . LEU A 1 98 ? -8.344 -24.984 -7.703 1 97.81 98 LEU A C 1
ATOM 769 O O . LEU A 1 98 ? -8.766 -25.578 -6.707 1 97.81 98 LEU A O 1
ATOM 773 N N . GLU A 1 99 ? -9.086 -24.281 -8.484 1 97.69 99 GLU A N 1
ATOM 774 C CA . GLU A 1 99 ? -10.539 -24.438 -8.508 1 97.69 99 GLU A CA 1
ATOM 775 C C . GLU A 1 99 ? -10.961 -25.594 -9.391 1 97.69 99 GLU A C 1
ATOM 777 O O . GLU A 1 99 ? -11.922 -26.312 -9.078 1 97.69 99 GLU A O 1
ATOM 782 N N . GLU A 1 100 ? -10.211 -25.766 -10.562 1 97.19 100 GLU A N 1
ATOM 783 C CA . GLU A 1 100 ? -10.523 -26.797 -11.547 1 97.19 100 GLU A CA 1
ATOM 784 C C . GLU A 1 100 ? -9.266 -27.266 -12.273 1 97.19 100 GLU A C 1
ATOM 786 O O . GLU A 1 100 ? -8.336 -26.484 -12.484 1 97.19 100 GLU A O 1
ATOM 791 N N . ALA A 1 101 ? -9.305 -28.5 -12.539 1 98.31 101 ALA A N 1
ATOM 792 C CA . ALA A 1 101 ? -8.383 -29.141 -13.469 1 98.31 101 ALA A CA 1
ATOM 793 C C . ALA A 1 101 ? -9.055 -30.297 -14.203 1 98.31 101 ALA A C 1
ATOM 795 O O . ALA A 1 101 ? -9.703 -31.141 -13.578 1 98.31 101 ALA A O 1
ATOM 796 N N . ILE A 1 102 ? -8.828 -30.297 -15.508 1 98.06 102 ILE A N 1
ATOM 797 C CA . ILE A 1 102 ? -9.508 -31.359 -16.25 1 98.06 102 ILE A CA 1
ATOM 798 C C . ILE A 1 102 ? -8.773 -31.625 -17.562 1 98.06 102 ILE A C 1
ATOM 800 O O . ILE A 1 102 ? -8.336 -30.703 -18.234 1 98.06 102 ILE A O 1
ATOM 804 N N . VAL A 1 103 ? -8.609 -32.812 -17.781 1 98.38 103 VAL A N 1
ATOM 805 C CA . VAL A 1 103 ? -8.172 -33.312 -19.078 1 98.38 103 VAL A CA 1
ATOM 806 C C . VAL A 1 103 ? -9.383 -33.719 -19.906 1 98.38 103 VAL A C 1
ATOM 808 O O . VAL A 1 103 ? -10.273 -34.406 -19.406 1 98.38 103 VAL A O 1
ATOM 811 N N . ILE A 1 104 ? -9.359 -33.281 -21.078 1 97.75 104 ILE A N 1
ATOM 812 C CA . ILE A 1 104 ? -10.469 -33.656 -21.953 1 97.75 104 ILE A CA 1
ATOM 813 C C . ILE A 1 104 ? -10.203 -35.031 -22.578 1 97.75 104 ILE A C 1
ATOM 815 O O . ILE A 1 104 ? -9.188 -35.219 -23.25 1 97.75 104 ILE A O 1
ATOM 819 N N . LEU A 1 105 ? -11.141 -35.875 -22.328 1 97.25 105 LEU A N 1
ATOM 820 C CA . LEU A 1 105 ? -11 -37.25 -22.719 1 97.25 105 LEU A CA 1
ATOM 821 C C . LEU A 1 105 ? -11.938 -37.594 -23.875 1 97.25 105 LEU A C 1
ATOM 823 O O . LEU A 1 105 ? -13.008 -37 -24.016 1 97.25 105 LEU A O 1
ATOM 827 N N . ASP A 1 106 ? -11.469 -38.562 -24.672 1 97 106 ASP A N 1
ATOM 828 C CA . ASP A 1 106 ? -12.367 -39.219 -25.609 1 97 106 ASP A CA 1
ATOM 829 C C . ASP A 1 106 ? -13.352 -40.125 -24.875 1 97 106 ASP A C 1
ATOM 831 O O . ASP A 1 106 ? -12.953 -41.031 -24.141 1 97 106 ASP A O 1
ATOM 835 N N . LYS A 1 107 ? -14.477 -39.969 -25.125 1 94.62 107 LYS A N 1
ATOM 836 C CA . LYS A 1 107 ? -15.5 -40.688 -24.375 1 94.62 107 LYS A CA 1
ATOM 837 C C . LYS A 1 107 ? -15.484 -42.156 -24.734 1 94.62 107 LYS A C 1
ATOM 839 O O . LYS A 1 107 ? -15.828 -43.031 -23.906 1 94.62 107 LYS A O 1
ATOM 844 N N . VAL A 1 108 ? -15.188 -42.5 -25.906 1 95.81 108 VAL A N 1
ATOM 845 C CA . VAL A 1 108 ? -15.203 -43.875 -26.391 1 95.81 108 VAL A CA 1
ATOM 846 C C . VAL A 1 108 ? -13.961 -44.594 -25.906 1 95.81 108 VAL A C 1
ATOM 848 O O . VAL A 1 108 ? -14.055 -45.688 -25.328 1 95.81 108 VAL A O 1
ATOM 851 N N . THR A 1 109 ? -12.836 -44.031 -26 1 94.69 109 THR A N 1
ATOM 852 C CA . THR A 1 109 ? -11.578 -44.719 -25.703 1 94.69 109 THR A CA 1
ATOM 853 C C . THR A 1 109 ? -11.148 -44.438 -24.266 1 94.69 109 THR A C 1
ATOM 855 O O . THR A 1 109 ? -10.344 -45.188 -23.703 1 94.69 109 THR A O 1
ATOM 858 N N . GLY A 1 110 ? -11.57 -43.281 -23.766 1 94.88 110 GLY A N 1
ATOM 859 C CA . GLY A 1 110 ? -11.172 -42.906 -22.422 1 94.88 110 GLY A CA 1
ATOM 860 C C . GLY A 1 110 ? -9.797 -42.25 -22.359 1 94.88 110 GLY A C 1
ATOM 861 O O . GLY A 1 110 ? -9.266 -42 -21.281 1 94.88 110 GLY A O 1
ATOM 862 N N . LYS A 1 111 ? -9.242 -42.031 -23.484 1 95.81 111 LYS A N 1
ATOM 863 C CA . LYS A 1 111 ? -7.902 -41.438 -23.562 1 95.81 111 LYS A CA 1
ATOM 864 C C . LYS A 1 111 ? -7.969 -39.938 -23.734 1 95.81 111 LYS A C 1
ATOM 866 O O . LYS A 1 111 ? -8.992 -39.375 -24.156 1 95.81 111 LYS A O 1
ATOM 871 N N . SER A 1 112 ? -6.879 -39.375 -23.359 1 98 112 SER A N 1
ATOM 872 C CA . SER A 1 112 ? -6.762 -37.906 -23.516 1 98 112 SER A CA 1
ATOM 873 C C . SER A 1 112 ? -6.898 -37.5 -24.969 1 98 112 SER A C 1
ATOM 875 O O . SER A 1 112 ? -6.32 -38.125 -25.859 1 98 112 SER A O 1
ATOM 877 N N . ARG A 1 113 ? -7.57 -36.375 -25.172 1 97.44 113 ARG A N 1
ATOM 878 C CA . ARG A 1 113 ? -7.648 -35.75 -26.5 1 97.44 113 ARG A CA 1
ATOM 879 C C . ARG A 1 113 ? -6.484 -34.781 -26.734 1 97.44 113 ARG A C 1
ATOM 881 O O . ARG A 1 113 ? -6.441 -34.094 -27.75 1 97.44 113 ARG A O 1
ATOM 888 N N . GLY A 1 114 ? -5.664 -34.688 -25.766 1 97.62 114 GLY A N 1
ATOM 889 C CA . GLY A 1 114 ? -4.43 -33.938 -25.984 1 97.62 114 GLY A CA 1
ATOM 890 C C . GLY A 1 114 ? -4.473 -32.531 -25.406 1 97.62 114 GLY A C 1
ATOM 891 O O . GLY A 1 114 ? -3.525 -31.766 -25.562 1 97.62 114 GLY A O 1
ATOM 892 N N . TYR A 1 115 ? -5.566 -32.219 -24.703 1 97.88 115 TYR A N 1
ATOM 893 C CA . TYR A 1 115 ? -5.613 -30.875 -24.094 1 97.88 115 TYR A CA 1
ATOM 894 C C . TYR A 1 115 ? -6.449 -30.891 -22.828 1 97.88 115 TYR A C 1
ATOM 896 O O . TYR A 1 115 ? -7.164 -31.859 -22.547 1 97.88 115 TYR A O 1
ATOM 904 N N . GLY A 1 116 ? -6.23 -29.906 -22.016 1 97.62 116 GLY A N 1
ATOM 905 C CA . GLY A 1 116 ? -6.941 -29.766 -20.75 1 97.62 116 GLY A CA 1
ATOM 906 C C . GLY A 1 116 ? -7.016 -28.328 -20.266 1 97.62 116 GLY A C 1
ATOM 907 O O . GLY A 1 116 ? -6.512 -27.422 -20.922 1 97.62 116 GLY A O 1
ATOM 908 N N . PHE A 1 117 ? -7.742 -28.141 -19.172 1 97.81 117 PHE A N 1
ATOM 909 C CA . PHE A 1 117 ? -7.938 -26.828 -18.562 1 97.81 117 PHE A CA 1
ATOM 910 C C . PHE A 1 117 ? -7.609 -26.875 -17.078 1 97.81 117 PHE A C 1
ATOM 912 O O . PHE A 1 117 ? -7.891 -27.875 -16.391 1 97.81 117 PHE A O 1
ATOM 919 N N . VAL A 1 118 ? -7.031 -25.797 -16.641 1 97.88 118 VAL A N 1
ATOM 920 C CA . VAL A 1 118 ? -6.766 -25.578 -15.219 1 97.88 118 VAL A CA 1
ATOM 921 C C . VAL A 1 118 ? -7.25 -24.188 -14.82 1 97.88 118 VAL A C 1
ATOM 923 O O . VAL A 1 118 ? -6.969 -23.203 -15.508 1 97.88 118 VAL A O 1
ATOM 926 N N . THR A 1 119 ? -8.031 -24.094 -13.805 1 98.12 119 THR A N 1
ATOM 927 C CA . THR A 1 119 ? -8.461 -22.828 -13.234 1 98.12 119 THR A CA 1
ATOM 928 C C . THR A 1 119 ? -7.926 -22.656 -11.812 1 98.12 119 THR A C 1
ATOM 930 O O . THR A 1 119 ? -8.234 -23.453 -10.93 1 98.12 119 THR A O 1
ATOM 933 N N . PHE A 1 120 ? -7.117 -21.625 -11.641 1 98.12 120 PHE A N 1
ATOM 934 C CA . PHE A 1 120 ? -6.59 -21.328 -10.32 1 98.12 120 PHE A CA 1
ATOM 935 C C . PHE A 1 120 ? -7.605 -20.547 -9.492 1 98.12 120 PHE A C 1
ATOM 937 O O . PHE A 1 120 ? -8.438 -19.828 -10.047 1 98.12 120 PHE A O 1
ATOM 944 N N . ARG A 1 121 ? -7.531 -20.766 -8.203 1 97.56 121 ARG A N 1
ATOM 945 C CA . ARG A 1 121 ? -8.352 -19.969 -7.285 1 97.56 121 ARG A CA 1
ATOM 946 C C . ARG A 1 121 ? -7.953 -18.5 -7.328 1 97.56 121 ARG A C 1
ATOM 948 O O . ARG A 1 121 ? -8.812 -17.625 -7.281 1 97.56 121 ARG A O 1
ATOM 955 N N . HIS A 1 122 ? -6.629 -18.203 -7.359 1 97.31 122 HIS A N 1
ATOM 956 C CA . HIS A 1 122 ? -6.094 -16.844 -7.371 1 97.31 122 HIS A CA 1
ATOM 957 C C . HIS A 1 122 ? -5.27 -16.594 -8.633 1 97.31 122 HIS A C 1
ATOM 959 O O . HIS A 1 122 ? -4.531 -17.469 -9.078 1 97.31 122 HIS A O 1
ATOM 965 N N . VAL A 1 123 ? -5.301 -15.352 -9.133 1 96.44 123 VAL A N 1
ATOM 966 C CA . VAL A 1 123 ? -4.668 -14.945 -10.391 1 96.44 123 VAL A CA 1
ATOM 967 C C . VAL A 1 123 ? -3.158 -15.164 -10.297 1 96.44 123 VAL A C 1
ATOM 969 O O . VAL A 1 123 ? -2.51 -15.484 -11.297 1 96.44 123 VAL A O 1
ATOM 972 N N . ASP A 1 124 ? -2.553 -14.953 -9.086 1 96 124 ASP A N 1
ATOM 973 C CA . ASP A 1 124 ? -1.101 -15.055 -8.977 1 96 124 ASP A CA 1
ATOM 974 C C . ASP A 1 124 ? -0.625 -16.484 -9.258 1 96 124 ASP A C 1
ATOM 976 O O . ASP A 1 124 ? 0.491 -16.688 -9.734 1 96 124 ASP A O 1
ATOM 980 N N . GLY A 1 125 ? -1.46 -17.562 -9.023 1 96.5 125 GLY A N 1
ATOM 981 C CA . GLY A 1 125 ? -1.105 -18.922 -9.414 1 96.5 125 GLY A CA 1
ATOM 982 C C . GLY A 1 125 ? -0.929 -19.078 -10.906 1 96.5 125 GLY A C 1
ATOM 983 O O . GLY A 1 125 ? 0.038 -19.703 -11.359 1 96.5 125 GLY A O 1
ATOM 984 N N . ALA A 1 126 ? -1.905 -18.562 -11.633 1 96.81 126 ALA A N 1
ATOM 985 C CA . ALA A 1 126 ? -1.823 -18.594 -13.094 1 96.81 126 ALA A CA 1
ATOM 986 C C . ALA A 1 126 ? -0.583 -17.859 -13.594 1 96.81 126 ALA A C 1
ATOM 988 O O . ALA A 1 126 ? 0.125 -18.359 -14.469 1 96.81 126 ALA A O 1
ATOM 989 N N . LEU A 1 127 ? -0.339 -16.688 -12.984 1 95.44 127 LEU A N 1
ATOM 990 C CA . LEU A 1 127 ? 0.823 -15.891 -13.367 1 95.44 127 LEU A CA 1
ATOM 991 C C . LEU A 1 127 ? 2.113 -16.672 -13.141 1 95.44 127 LEU A C 1
ATOM 993 O O . LEU A 1 127 ? 2.99 -16.688 -14.008 1 95.44 127 LEU A O 1
ATOM 997 N N . LEU A 1 128 ? 2.225 -17.328 -12.055 1 96.06 128 LEU A N 1
ATOM 998 C CA . LEU A 1 128 ? 3.418 -18.094 -11.742 1 96.06 128 LEU A CA 1
ATOM 999 C C . LEU A 1 128 ? 3.562 -19.281 -12.688 1 96.06 128 LEU A C 1
ATOM 1001 O O . LEU A 1 128 ? 4.668 -19.594 -13.141 1 96.06 128 LEU A O 1
ATOM 1005 N N . ALA A 1 129 ? 2.449 -20 -12.961 1 96.56 129 ALA A N 1
ATOM 1006 C CA . ALA A 1 129 ? 2.477 -21.141 -13.867 1 96.56 129 ALA A CA 1
ATOM 1007 C C . ALA A 1 129 ? 2.928 -20.734 -15.266 1 96.56 129 ALA A C 1
ATOM 1009 O O . ALA A 1 129 ? 3.576 -21.516 -15.969 1 96.56 129 ALA A O 1
ATOM 1010 N N . LEU A 1 130 ? 2.637 -19.5 -15.617 1 95.81 130 LEU A N 1
ATOM 1011 C CA . LEU A 1 130 ? 2.883 -19.031 -16.969 1 95.81 130 LEU A CA 1
ATOM 1012 C C . LEU A 1 130 ? 4.293 -18.469 -17.109 1 95.81 130 LEU A C 1
ATOM 1014 O O . LEU A 1 130 ? 4.719 -18.109 -18.203 1 95.81 130 LEU A O 1
ATOM 1018 N N . LYS A 1 131 ? 5.02 -18.328 -15.992 1 94.5 131 LYS A N 1
ATOM 1019 C CA . LYS A 1 131 ? 6.426 -17.953 -16.109 1 94.5 131 LYS A CA 1
ATOM 1020 C C . LYS A 1 131 ? 7.191 -18.938 -16.984 1 94.5 131 LYS A C 1
ATOM 1022 O O . LYS A 1 131 ? 8.148 -18.562 -17.672 1 94.5 131 LYS A O 1
ATOM 1027 N N . GLU A 1 132 ? 6.742 -20.234 -16.859 1 93.31 132 GLU A N 1
ATOM 1028 C CA . GLU A 1 132 ? 7.219 -21.281 -17.75 1 93.31 132 GLU A CA 1
ATOM 1029 C C . GLU A 1 132 ? 6.07 -21.891 -18.547 1 93.31 132 GLU A C 1
ATOM 1031 O O . GLU A 1 132 ? 5.477 -22.891 -18.141 1 93.31 132 GLU A O 1
ATOM 1036 N N . PRO A 1 133 ? 5.781 -21.344 -19.688 1 94.56 133 PRO A N 1
ATOM 1037 C CA . PRO A 1 133 ? 4.625 -21.797 -20.469 1 94.56 133 PRO A CA 1
ATOM 1038 C C . PRO A 1 133 ? 4.824 -23.203 -21.047 1 94.56 133 PRO A C 1
ATOM 1040 O O . PRO A 1 133 ? 3.85 -23.906 -21.297 1 94.56 133 PRO A O 1
ATOM 1043 N N . SER A 1 134 ? 6.023 -23.5 -21.328 1 95.62 134 SER A N 1
ATOM 1044 C CA . SER A 1 134 ? 6.324 -24.844 -21.812 1 95.62 134 SER A CA 1
ATOM 1045 C C . SER A 1 134 ? 6.742 -25.766 -20.672 1 95.62 134 SER A C 1
ATOM 1047 O O . SER A 1 134 ? 7.738 -25.516 -20 1 95.62 134 SER A O 1
ATOM 1049 N N . LYS A 1 135 ? 5.926 -26.766 -20.516 1 94 135 LYS A N 1
ATOM 1050 C CA . LYS A 1 135 ? 6.168 -27.719 -19.438 1 94 135 LYS A CA 1
ATOM 1051 C C . LYS A 1 135 ? 6.207 -29.156 -19.953 1 94 135 LYS A C 1
ATOM 1053 O O . LYS A 1 135 ? 5.461 -29.5 -20.875 1 94 135 LYS A O 1
ATOM 1058 N N . LYS A 1 136 ? 7.117 -29.875 -19.328 1 93.94 136 LYS A N 1
ATOM 1059 C CA . LYS A 1 136 ? 7.137 -31.312 -19.594 1 93.94 136 LYS A CA 1
ATOM 1060 C C . LYS A 1 136 ? 6.117 -32.062 -18.734 1 93.94 136 LYS A C 1
ATOM 1062 O O . LYS A 1 136 ? 6.184 -32 -17.5 1 93.94 136 LYS A O 1
ATOM 1067 N N . ILE A 1 137 ? 5.223 -32.656 -19.391 1 94.88 137 ILE A N 1
ATOM 1068 C CA . ILE A 1 137 ? 4.191 -33.469 -18.734 1 94.88 137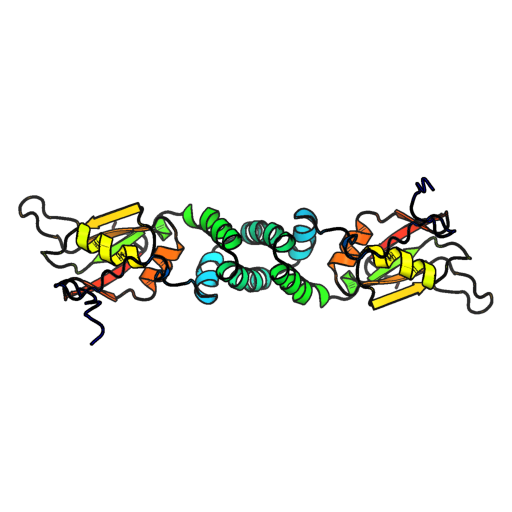 ILE A CA 1
ATOM 1069 C C . ILE A 1 137 ? 4.168 -34.844 -19.328 1 94.88 137 ILE A C 1
ATOM 1071 O O . ILE A 1 137 ? 3.934 -35.031 -20.531 1 94.88 137 ILE A O 1
ATOM 1075 N N . ASP A 1 138 ? 4.375 -35.781 -18.453 1 93.38 138 ASP A N 1
ATOM 1076 C CA . ASP A 1 138 ? 4.434 -37.188 -18.875 1 93.38 138 ASP A CA 1
ATOM 1077 C C . ASP A 1 138 ? 5.395 -37.375 -20.062 1 93.38 138 ASP A C 1
ATOM 1079 O O . ASP A 1 138 ? 5.078 -38.062 -21.031 1 93.38 138 ASP A O 1
ATOM 1083 N N . GLY A 1 139 ? 6.461 -36.656 -20.016 1 93.06 139 GLY A N 1
ATOM 1084 C CA . GLY A 1 139 ? 7.527 -36.781 -21 1 93.06 139 GLY A CA 1
ATOM 1085 C C . GLY A 1 139 ? 7.297 -36 -22.266 1 93.06 139 GLY A C 1
ATOM 1086 O O . GLY A 1 139 ? 8.109 -36.031 -23.188 1 93.06 139 GLY A O 1
ATOM 1087 N N . ARG A 1 140 ? 6.32 -35.281 -22.312 1 96.12 140 ARG A N 1
ATOM 1088 C CA . ARG A 1 140 ? 5.969 -34.5 -23.484 1 96.12 140 ARG A CA 1
ATOM 1089 C C . ARG A 1 140 ? 6.016 -33 -23.172 1 96.12 140 ARG A C 1
ATOM 1091 O O . ARG A 1 140 ? 5.59 -32.562 -22.094 1 96.12 140 ARG A O 1
ATOM 1098 N N . MET A 1 141 ? 6.621 -32.344 -24.141 1 96.38 141 MET A N 1
ATOM 1099 C CA . MET A 1 141 ? 6.621 -30.891 -24 1 96.38 141 MET A CA 1
ATOM 1100 C C . MET A 1 141 ? 5.254 -30.312 -24.359 1 96.38 141 MET A C 1
ATOM 1102 O O . MET A 1 141 ? 4.789 -30.453 -25.484 1 96.38 141 MET A O 1
ATOM 1106 N N . THR A 1 142 ? 4.68 -29.719 -23.359 1 97.19 142 THR A N 1
ATOM 1107 C CA . THR A 1 142 ? 3.346 -29.156 -23.547 1 97.19 142 THR A CA 1
ATOM 1108 C C . THR A 1 142 ? 3.402 -27.625 -23.562 1 97.19 142 THR A C 1
ATOM 1110 O O . THR A 1 142 ? 4.438 -27.031 -23.25 1 97.19 142 THR A O 1
ATOM 1113 N N . VAL A 1 143 ? 2.34 -27.047 -24.047 1 96.94 143 VAL A N 1
ATOM 1114 C CA . VAL A 1 143 ? 2.221 -25.594 -24.094 1 96.94 143 VAL A CA 1
ATOM 1115 C C . VAL A 1 143 ? 1.057 -25.141 -23.219 1 96.94 143 VAL A C 1
ATOM 1117 O O . VAL A 1 143 ? -0.058 -25.641 -23.344 1 96.94 143 VAL A O 1
ATOM 1120 N N . THR A 1 144 ? 1.388 -24.266 -22.297 1 96.75 144 THR A N 1
ATOM 1121 C CA . THR A 1 144 ? 0.399 -23.688 -21.391 1 96.75 144 THR A CA 1
ATOM 1122 C C . THR A 1 144 ? 0.182 -22.203 -21.703 1 96.75 144 THR A C 1
ATOM 1124 O O . THR A 1 144 ? 1.144 -21.469 -21.906 1 96.75 144 THR A O 1
ATOM 1127 N N . GLN A 1 145 ? -1.111 -21.766 -21.859 1 96.12 145 GLN A N 1
ATOM 1128 C CA . GLN A 1 145 ? -1.467 -20.375 -22.109 1 96.12 145 GLN A CA 1
ATOM 1129 C C . GLN A 1 145 ? -2.779 -20.016 -21.422 1 96.12 145 GLN A C 1
ATOM 1131 O O . GLN A 1 145 ? -3.508 -20.891 -20.953 1 96.12 145 GLN A O 1
ATOM 1136 N N . LEU A 1 146 ? -2.957 -18.688 -21.312 1 96.19 146 LEU A N 1
ATOM 1137 C CA . LEU A 1 146 ? -4.281 -18.281 -20.844 1 96.19 146 LEU A CA 1
ATOM 1138 C C . LEU A 1 146 ? -5.367 -18.797 -21.781 1 96.19 146 LEU A C 1
ATOM 1140 O O . LEU A 1 146 ? -5.223 -18.703 -23.016 1 96.19 146 LEU A O 1
ATOM 1144 N N . ALA A 1 147 ? -6.402 -19.422 -21.234 1 95.25 147 ALA A N 1
ATOM 1145 C CA . ALA A 1 147 ? -7.504 -19.938 -22.047 1 95.25 147 ALA A CA 1
ATOM 1146 C C . ALA A 1 147 ? -8.141 -18.844 -22.875 1 95.25 147 ALA A C 1
ATOM 1148 O O . ALA A 1 147 ? -8.547 -19.078 -24.031 1 95.25 147 ALA A O 1
ATOM 1149 N N . ALA A 1 148 ? -8.219 -17.688 -22.344 1 89.56 148 ALA A N 1
ATOM 1150 C CA . ALA A 1 148 ? -8.844 -16.547 -23.016 1 89.56 148 ALA A CA 1
ATOM 1151 C C . ALA A 1 148 ? -8.055 -16.141 -24.266 1 89.56 148 ALA A C 1
ATOM 1153 O O . ALA A 1 148 ? -8.602 -15.523 -25.172 1 89.56 148 ALA A O 1
ATOM 1154 N N . ALA A 1 149 ? -6.793 -16.359 -24.375 1 83.19 149 ALA A N 1
ATOM 1155 C CA . ALA A 1 149 ? -5.941 -16 -25.516 1 83.19 149 ALA A CA 1
ATOM 1156 C C . ALA A 1 149 ? -6.309 -16.812 -26.75 1 83.19 149 ALA A C 1
ATOM 1158 O O . ALA A 1 149 ? -6.098 -16.359 -27.875 1 83.19 149 ALA A O 1
ATOM 1159 N N . GLY A 1 150 ? -6.738 -18.016 -26.719 1 75.31 150 GLY A N 1
ATOM 1160 C CA . GLY A 1 150 ? -7.02 -18.875 -27.859 1 75.31 150 GLY A CA 1
ATOM 1161 C C . GLY A 1 150 ? -8.414 -18.688 -28.422 1 75.31 150 GLY A C 1
ATOM 1162 O O . GLY A 1 150 ? -8.742 -19.25 -29.469 1 75.31 150 GLY A O 1
ATOM 1163 N N . GLY A 1 151 ? -9.234 -17.609 -28.016 1 67.25 151 GLY A N 1
ATOM 1164 C CA . GLY A 1 151 ? -10.555 -17.344 -28.578 1 67.25 151 GLY A CA 1
ATOM 1165 C C . GLY A 1 151 ? -11.445 -18.578 -28.609 1 67.25 151 GLY A C 1
ATOM 1166 O O . GLY A 1 151 ? -12.664 -18.453 -28.781 1 67.25 151 GLY A O 1
ATOM 1167 N N . LEU A 1 152 ? -11.008 -19.719 -28.922 1 52.34 152 LEU A N 1
ATOM 1168 C CA . LEU A 1 152 ? -11.766 -20.906 -29.297 1 52.34 152 LEU A CA 1
ATOM 1169 C C . LEU A 1 152 ? -12.438 -21.531 -28.062 1 52.34 152 LEU A C 1
ATOM 1171 O O . LEU A 1 152 ? -13.453 -22.219 -28.188 1 52.34 152 LEU A O 1
ATOM 1175 N N . TYR A 1 153 ? -11.875 -21.359 -26.922 1 47.62 153 TYR A N 1
ATOM 1176 C CA . TYR A 1 153 ? -12.453 -22.203 -25.875 1 47.62 153 TYR A CA 1
ATOM 1177 C C . TYR A 1 153 ? -13.062 -21.344 -24.766 1 47.62 153 TYR A C 1
ATOM 1179 O O . TYR A 1 153 ? -12.625 -20.203 -24.547 1 47.62 153 TYR A O 1
ATOM 1187 N N . MET B 1 1 ? 25.25 -44.344 11.484 1 29.05 1 MET B N 1
ATOM 1188 C CA . MET B 1 1 ? 24.875 -44.688 10.117 1 29.05 1 MET B CA 1
ATOM 1189 C C . MET B 1 1 ? 23.469 -44.219 9.797 1 29.05 1 MET B C 1
ATOM 1191 O O . MET B 1 1 ? 22.484 -44.844 10.219 1 29.05 1 MET B O 1
ATOM 1195 N N . ASP B 1 2 ? 23.125 -42.812 9.953 1 34.53 2 ASP B N 1
ATOM 1196 C CA . ASP B 1 2 ? 21.859 -42.094 10.039 1 34.53 2 ASP B CA 1
ATOM 1197 C C . ASP B 1 2 ? 21 -42.344 8.805 1 34.53 2 ASP B C 1
ATOM 1199 O O . ASP B 1 2 ? 21.438 -42.188 7.676 1 34.53 2 ASP B O 1
ATOM 1203 N N . PRO B 1 3 ? 19.922 -43.188 8.914 1 34.56 3 PRO B N 1
ATOM 1204 C CA . PRO B 1 3 ? 19.125 -43.75 7.824 1 34.56 3 PRO B CA 1
ATOM 1205 C C . PRO B 1 3 ? 18.719 -42.719 6.785 1 34.56 3 PRO B C 1
ATOM 1207 O O . PRO B 1 3 ? 18.891 -41.531 7.02 1 34.56 3 PRO B O 1
ATOM 1210 N N . SER B 1 4 ? 17.641 -42.969 5.867 1 36.22 4 SER B N 1
ATOM 1211 C CA . SER B 1 4 ? 17.156 -43.094 4.5 1 36.22 4 SER B CA 1
ATOM 1212 C C . SER B 1 4 ? 16.234 -41.938 4.133 1 36.22 4 SER B C 1
ATOM 1214 O O . SER B 1 4 ? 15.078 -42.156 3.777 1 36.22 4 SER B O 1
ATOM 1216 N N . LYS B 1 5 ? 16.109 -40.781 4.883 1 39.53 5 LYS B N 1
ATOM 1217 C CA . LYS B 1 5 ? 14.938 -40.031 4.449 1 39.53 5 LYS B CA 1
ATOM 1218 C C . LYS B 1 5 ? 14.758 -40.125 2.938 1 39.53 5 LYS B C 1
ATOM 1220 O O . LYS B 1 5 ? 15.469 -39.469 2.184 1 39.53 5 LYS B O 1
ATOM 1225 N N . LYS B 1 6 ? 14.508 -41.219 2.391 1 38.97 6 LYS B N 1
ATOM 1226 C CA . LYS B 1 6 ? 14.352 -41.625 0.998 1 38.97 6 LYS B CA 1
ATOM 1227 C C . LYS B 1 6 ? 13.305 -40.781 0.289 1 38.97 6 LYS B C 1
ATOM 1229 O O . LYS B 1 6 ? 12.117 -40.844 0.631 1 38.97 6 LYS B O 1
ATOM 1234 N N . ARG B 1 7 ? 13.555 -39.469 -0.02 1 43.16 7 ARG B N 1
ATOM 1235 C CA . ARG B 1 7 ? 12.664 -38.688 -0.881 1 43.16 7 ARG B CA 1
ATOM 1236 C C . ARG B 1 7 ? 12.117 -39.562 -2.014 1 43.16 7 ARG B C 1
ATOM 1238 O O . ARG B 1 7 ? 12.859 -39.969 -2.904 1 43.16 7 ARG B O 1
ATOM 1245 N N . LYS B 1 8 ? 11.172 -40.312 -1.66 1 42.09 8 LYS B N 1
ATOM 1246 C CA . LYS B 1 8 ? 10.484 -41.25 -2.57 1 42.09 8 LYS B CA 1
ATOM 1247 C C . LYS B 1 8 ? 10.094 -40.531 -3.865 1 42.09 8 LYS B C 1
ATOM 1249 O O . LYS B 1 8 ? 9.352 -39.562 -3.846 1 42.09 8 LYS B O 1
ATOM 1254 N N . LEU B 1 9 ? 11.047 -40.156 -4.703 1 38.06 9 LEU B N 1
ATOM 1255 C CA . LEU B 1 9 ? 10.82 -39.75 -6.078 1 38.06 9 LEU B CA 1
ATOM 1256 C C . LEU B 1 9 ? 9.742 -40.594 -6.742 1 38.06 9 LEU B C 1
ATOM 1258 O O . LEU B 1 9 ? 9.797 -41.812 -6.684 1 38.06 9 LEU B O 1
ATOM 1262 N N . ASP B 1 10 ? 8.57 -40.219 -6.52 1 42.22 10 ASP B N 1
ATOM 1263 C CA . ASP B 1 10 ? 7.602 -41.062 -7.184 1 42.22 10 ASP B CA 1
ATOM 1264 C C . ASP B 1 10 ? 8.055 -41.438 -8.594 1 42.22 10 ASP B C 1
ATOM 1266 O O . ASP B 1 10 ? 8.977 -40.812 -9.133 1 42.22 10 ASP B O 1
ATOM 1270 N N . GLU B 1 11 ? 7.762 -42.5 -9.07 1 40.91 11 GLU B N 1
ATOM 1271 C CA . GLU B 1 11 ? 8.125 -43.25 -10.281 1 40.91 11 GLU B CA 1
ATOM 1272 C C . GLU B 1 11 ? 8.172 -42.312 -11.484 1 40.91 11 GLU B C 1
ATOM 1274 O O . GLU B 1 11 ? 8.859 -42.594 -12.477 1 40.91 11 GLU B O 1
ATOM 1279 N N . ASN B 1 12 ? 7.148 -41.438 -11.633 1 40 12 ASN B N 1
ATOM 1280 C CA . ASN B 1 12 ? 7.047 -40.656 -12.859 1 40 12 ASN B CA 1
ATOM 1281 C C . ASN B 1 12 ? 7.961 -39.406 -12.812 1 40 12 ASN B C 1
ATOM 1283 O O . ASN B 1 12 ? 7.785 -38.469 -13.602 1 40 12 ASN B O 1
ATOM 1287 N N . GLY B 1 13 ? 9.102 -39.344 -11.961 1 38.81 13 GLY B N 1
ATOM 1288 C CA . GLY B 1 13 ? 10.141 -38.344 -11.805 1 38.81 13 GLY B CA 1
ATOM 1289 C C . GLY B 1 13 ? 9.625 -37.031 -11.273 1 38.81 13 GLY B C 1
ATOM 1290 O O . GLY B 1 13 ? 10.336 -36.031 -11.297 1 38.81 13 GLY B O 1
ATOM 1291 N N . VAL B 1 14 ? 8.32 -36.75 -11.336 1 39.78 14 VAL B N 1
ATOM 1292 C CA . VAL B 1 14 ? 7.812 -35.469 -10.812 1 39.78 14 VAL B CA 1
ATOM 1293 C C . VAL B 1 14 ? 7.906 -35.469 -9.289 1 39.78 14 VAL B C 1
ATOM 1295 O O . VAL B 1 14 ? 7.473 -36.438 -8.633 1 39.78 14 VAL B O 1
ATOM 1298 N N . VAL B 1 15 ? 8.914 -34.906 -8.711 1 40.31 15 VAL B N 1
ATOM 1299 C CA . VAL B 1 15 ? 9 -34.719 -7.266 1 40.31 15 VAL B CA 1
ATOM 1300 C C . VAL B 1 15 ? 7.723 -34.031 -6.762 1 40.31 15 VAL B C 1
ATOM 1302 O O . VAL B 1 15 ? 7.375 -32.938 -7.191 1 40.31 15 VAL B O 1
ATOM 1305 N N . LEU B 1 16 ? 6.629 -34.625 -6.398 1 43.16 16 LEU B N 1
ATOM 1306 C CA . LEU B 1 16 ? 5.414 -34.125 -5.766 1 43.16 16 LEU B CA 1
ATOM 1307 C C . LEU B 1 16 ? 5.723 -33.5 -4.422 1 43.16 16 LEU B C 1
ATOM 1309 O O . LEU B 1 16 ? 5.824 -34.188 -3.404 1 43.16 16 LEU B O 1
ATOM 1313 N N . ASP B 1 17 ? 6.785 -32.688 -4.23 1 43.09 17 ASP B N 1
ATOM 1314 C CA . ASP B 1 17 ? 6.957 -32.031 -2.928 1 43.09 17 ASP B CA 1
ATOM 1315 C C . ASP B 1 17 ? 5.758 -31.156 -2.584 1 43.09 17 ASP B C 1
ATOM 1317 O O . ASP B 1 17 ? 5.461 -30.203 -3.299 1 43.09 17 ASP B O 1
ATOM 1321 N N . THR B 1 18 ? 4.625 -31.578 -1.975 1 47.97 18 THR B N 1
ATOM 1322 C CA . THR B 1 18 ? 3.365 -31.031 -1.497 1 47.97 18 THR B CA 1
ATOM 1323 C C . THR B 1 18 ? 3.615 -29.953 -0.438 1 47.97 18 THR B C 1
ATOM 1325 O O . THR B 1 18 ? 2.697 -29.562 0.288 1 47.97 18 THR B O 1
ATOM 1328 N N . ASP B 1 19 ? 4.887 -29.531 -0.097 1 51.72 19 ASP B N 1
ATOM 1329 C CA . ASP B 1 19 ? 5.086 -28.531 0.952 1 51.72 19 ASP B CA 1
ATOM 1330 C C . ASP B 1 19 ? 4.578 -27.172 0.511 1 51.72 19 ASP B C 1
ATOM 1332 O O . ASP B 1 19 ? 5.012 -26.641 -0.513 1 51.72 19 ASP B O 1
ATOM 1336 N N . PRO B 1 20 ? 3.467 -26.734 0.982 1 53.72 20 PRO B N 1
ATOM 1337 C CA . PRO B 1 20 ? 2.939 -25.406 0.658 1 53.72 20 PRO B CA 1
ATOM 1338 C C . PRO B 1 20 ? 4.02 -24.328 0.66 1 53.72 20 PRO B C 1
ATOM 1340 O O . PRO B 1 20 ? 3.887 -23.312 -0.037 1 53.72 20 PRO B O 1
ATOM 1343 N N . SER B 1 21 ? 5 -24.469 1.65 1 56.53 21 SER B N 1
ATOM 1344 C CA . SER B 1 21 ? 6.082 -23.5 1.692 1 56.53 21 SER B CA 1
ATOM 1345 C C . SER B 1 21 ? 6.832 -23.453 0.365 1 56.53 21 SER B C 1
ATOM 1347 O O . SER B 1 21 ? 7.637 -22.547 0.136 1 56.53 21 SER B O 1
ATOM 1349 N N . SER B 1 22 ? 6.586 -24.5 -0.503 1 61.12 22 SER B N 1
ATOM 1350 C CA . SER B 1 22 ? 7.336 -24.625 -1.75 1 61.12 22 SER B CA 1
ATOM 1351 C C . SER B 1 22 ? 6.66 -23.859 -2.883 1 61.12 22 SER B C 1
ATOM 1353 O O . SER B 1 22 ? 7.145 -23.859 -4.016 1 61.12 22 SER B O 1
ATOM 1355 N N . ILE B 1 23 ? 5.469 -23.234 -2.512 1 61.34 23 ILE B N 1
ATOM 1356 C CA . ILE B 1 23 ? 4.832 -22.469 -3.584 1 61.34 23 ILE B CA 1
ATOM 1357 C C . ILE B 1 23 ? 5.703 -21.281 -3.955 1 61.34 23 ILE B C 1
ATOM 1359 O O . ILE B 1 23 ? 6.188 -20.562 -3.078 1 61.34 23 ILE B O 1
ATOM 1363 N N . PRO B 1 24 ? 6.012 -21.203 -5.254 1 71.5 24 PRO B N 1
ATOM 1364 C CA . PRO B 1 24 ? 6.836 -20.078 -5.691 1 71.5 24 PRO B CA 1
ATOM 1365 C C . PRO B 1 24 ? 6.336 -18.734 -5.156 1 71.5 24 PRO B C 1
ATOM 1367 O O . PRO B 1 24 ? 5.125 -18.547 -4.996 1 71.5 24 PRO B O 1
ATOM 1370 N N . LYS B 1 25 ? 7.27 -18 -4.625 1 84.31 25 LYS B N 1
ATOM 1371 C CA . LYS B 1 25 ? 6.973 -16.688 -4.062 1 84.31 25 LYS B CA 1
ATOM 1372 C C . LYS B 1 25 ? 6.883 -15.625 -5.156 1 84.31 25 LYS B C 1
ATOM 1374 O O . LYS B 1 25 ? 7.621 -15.68 -6.141 1 84.31 25 LYS B O 1
ATOM 1379 N N . LEU B 1 26 ? 5.914 -14.805 -5.047 1 92.75 26 LEU B N 1
ATOM 1380 C CA . LEU B 1 26 ? 5.719 -13.68 -5.953 1 92.75 26 LEU B CA 1
ATOM 1381 C C . LEU B 1 26 ? 6.855 -12.672 -5.824 1 92.75 26 LEU B C 1
ATOM 1383 O O . LEU B 1 26 ? 7.211 -12.273 -4.715 1 92.75 26 LEU B O 1
ATOM 1387 N N . SER B 1 27 ? 7.613 -12.352 -6.957 1 95.12 27 SER B N 1
ATOM 1388 C CA . SER B 1 27 ? 8.586 -11.266 -6.996 1 95.12 27 SER B CA 1
ATOM 1389 C C . SER B 1 27 ? 7.906 -9.914 -7.18 1 95.12 27 SER B C 1
ATOM 1391 O O . SER B 1 27 ? 6.734 -9.852 -7.555 1 95.12 27 SER B O 1
ATOM 1393 N N . PRO B 1 28 ? 8.578 -8.875 -6.809 1 96.38 28 PRO B N 1
ATOM 1394 C CA . PRO B 1 28 ? 8.023 -7.547 -7.074 1 96.38 28 PRO B CA 1
ATOM 1395 C C . PRO B 1 28 ? 7.641 -7.352 -8.539 1 96.38 28 PRO B C 1
ATOM 1397 O O . PRO B 1 28 ? 6.645 -6.68 -8.836 1 96.38 28 PRO B O 1
ATOM 1400 N N . GLU B 1 29 ? 8.406 -7.914 -9.414 1 96.12 29 GLU B N 1
ATOM 1401 C CA . GLU B 1 29 ? 8.062 -7.832 -10.828 1 96.12 29 GLU B CA 1
ATOM 1402 C C . GLU B 1 29 ? 6.75 -8.555 -11.125 1 96.12 29 GLU B C 1
ATOM 1404 O O . GLU B 1 29 ? 5.953 -8.094 -11.938 1 96.12 29 GLU B O 1
ATOM 1409 N N . ASP B 1 30 ? 6.508 -9.719 -10.477 1 96 30 ASP B N 1
ATOM 1410 C CA . ASP B 1 30 ? 5.242 -10.438 -10.617 1 96 30 ASP B CA 1
ATOM 1411 C C . ASP B 1 30 ? 4.074 -9.602 -10.102 1 96 30 ASP B C 1
ATOM 1413 O O . ASP B 1 30 ? 3.033 -9.516 -10.758 1 96 30 ASP B O 1
ATOM 1417 N N . ALA B 1 31 ? 4.352 -9.016 -8.977 1 97.31 31 ALA B N 1
ATOM 1418 C CA . ALA B 1 31 ? 3.332 -8.164 -8.367 1 97.31 31 ALA B CA 1
ATOM 1419 C C . ALA B 1 31 ? 2.969 -7.008 -9.297 1 97.31 31 ALA B C 1
ATOM 1421 O O . ALA B 1 31 ? 1.791 -6.672 -9.445 1 97.31 31 ALA B O 1
ATOM 1422 N N . ARG B 1 32 ? 3.986 -6.383 -9.852 1 97.62 32 ARG B N 1
ATOM 1423 C CA . ARG B 1 32 ? 3.748 -5.277 -10.77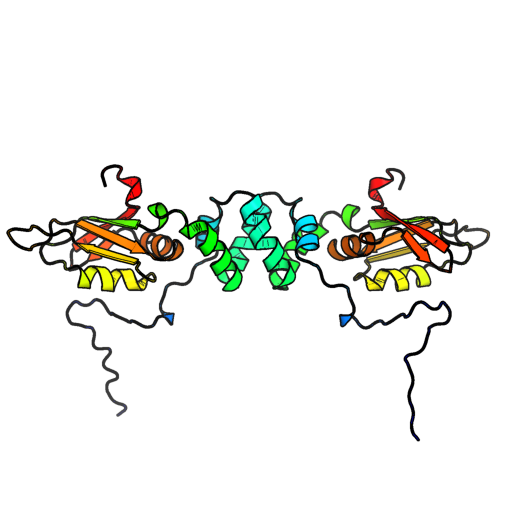3 1 97.62 32 ARG B CA 1
ATOM 1424 C C . ARG B 1 32 ? 2.85 -5.707 -11.93 1 97.62 32 ARG B C 1
ATOM 1426 O O . ARG B 1 32 ? 1.923 -4.988 -12.305 1 97.62 32 ARG B O 1
ATOM 1433 N N . LYS B 1 33 ? 3.055 -6.914 -12.5 1 95.19 33 LYS B N 1
ATOM 1434 C CA . LYS B 1 33 ? 2.24 -7.434 -13.594 1 95.19 33 LYS B CA 1
ATOM 1435 C C . LYS B 1 33 ? 0.779 -7.57 -13.18 1 95.19 33 LYS B C 1
ATOM 1437 O O . LYS B 1 33 ? -0.127 -7.32 -13.977 1 95.19 33 LYS B O 1
ATOM 1442 N N . LEU B 1 34 ? 0.609 -7.969 -11.875 1 94.31 34 LEU B N 1
ATOM 1443 C CA . LEU B 1 34 ? -0.734 -8.164 -11.344 1 94.31 34 LEU B CA 1
ATOM 1444 C C . LEU B 1 34 ? -1.47 -6.832 -11.219 1 94.31 34 LEU B C 1
ATOM 1446 O O . LEU B 1 34 ? -2.643 -6.73 -11.586 1 94.31 34 LEU B O 1
ATOM 1450 N N . ILE B 1 35 ? -0.76 -5.805 -10.812 1 97.06 35 ILE B N 1
ATOM 1451 C CA . ILE B 1 35 ? -1.47 -4.602 -10.391 1 97.06 35 ILE B CA 1
ATOM 1452 C C . ILE B 1 35 ? -1.43 -3.562 -11.508 1 97.06 35 ILE B C 1
ATOM 1454 O O . ILE B 1 35 ? -2.119 -2.543 -11.445 1 97.06 35 ILE B O 1
ATOM 1458 N N . GLU B 1 36 ? -0.709 -3.717 -12.555 1 95.38 36 GLU B N 1
ATOM 1459 C CA . GLU B 1 36 ? -0.609 -2.758 -13.648 1 95.38 36 GLU B CA 1
ATOM 1460 C C . GLU B 1 36 ? -1.946 -2.598 -14.367 1 95.38 36 GLU B C 1
ATOM 1462 O O . GLU B 1 36 ? -2.172 -1.601 -15.055 1 95.38 36 GLU B O 1
ATOM 1467 N N . ARG B 1 37 ? -2.848 -3.652 -14.234 1 92.38 37 ARG B N 1
ATOM 1468 C CA . ARG B 1 37 ? -4.148 -3.582 -14.891 1 92.38 37 ARG B CA 1
ATOM 1469 C C . ARG B 1 37 ? -5.16 -2.84 -14.023 1 92.38 37 ARG B C 1
ATOM 1471 O O . ARG B 1 37 ? -6.285 -2.582 -14.461 1 92.38 37 ARG B O 1
ATOM 1478 N N . PHE B 1 38 ? -4.809 -2.504 -12.781 1 97.06 38 PHE B N 1
ATOM 1479 C CA . PHE B 1 38 ? -5.723 -1.83 -11.867 1 97.06 38 PHE B CA 1
ATOM 1480 C C . PHE B 1 38 ? -5.867 -0.358 -12.234 1 97.06 38 PHE B C 1
ATOM 1482 O O . PHE B 1 38 ? -4.906 0.277 -12.672 1 97.06 38 PHE B O 1
ATOM 1489 N N . ASN B 1 39 ? -7.055 0.203 -12.086 1 96.5 39 ASN B N 1
ATOM 1490 C CA . ASN B 1 39 ? -7.227 1.645 -12.227 1 96.5 39 ASN B CA 1
ATOM 1491 C C . ASN B 1 39 ? -6.754 2.395 -10.984 1 96.5 39 ASN B C 1
ATOM 1493 O O . ASN B 1 39 ? -6.527 1.786 -9.938 1 96.5 39 ASN B O 1
ATOM 1497 N N . PRO B 1 40 ? -6.527 3.631 -11.109 1 97.25 40 PRO B N 1
ATOM 1498 C CA . PRO B 1 40 ? -5.961 4.414 -10.008 1 97.25 40 PRO B CA 1
ATOM 1499 C C . PRO B 1 40 ? -6.785 4.316 -8.727 1 97.25 40 PRO B C 1
ATOM 1501 O O . PRO B 1 40 ? -6.223 4.281 -7.629 1 97.25 40 PRO B O 1
ATOM 1504 N N . ASP B 1 41 ? -8.078 4.352 -8.789 1 97.69 41 ASP B N 1
ATOM 1505 C CA . ASP B 1 41 ? -8.914 4.266 -7.598 1 97.69 41 ASP B CA 1
ATOM 1506 C C . ASP B 1 41 ? -8.688 2.949 -6.855 1 97.69 41 ASP B C 1
ATOM 1508 O O . ASP B 1 41 ? -8.664 2.92 -5.625 1 97.69 41 ASP B O 1
ATOM 1512 N N . GLN B 1 42 ? -8.516 1.794 -7.602 1 97.94 42 GLN B N 1
ATOM 1513 C CA . GLN B 1 42 ? -8.227 0.503 -6.988 1 97.94 42 GLN B CA 1
ATOM 1514 C C . GLN B 1 42 ? -6.883 0.53 -6.266 1 97.94 42 GLN B C 1
ATOM 1516 O O . GLN B 1 42 ? -6.762 0.015 -5.152 1 97.94 42 GLN B O 1
ATOM 1521 N N . LEU B 1 43 ? -5.871 1.179 -6.922 1 98.56 43 LEU B N 1
ATOM 1522 C CA . LEU B 1 43 ? -4.551 1.289 -6.316 1 98.56 43 LEU B CA 1
ATOM 1523 C C . LEU B 1 43 ? -4.613 2.102 -5.027 1 98.56 43 LEU B C 1
ATOM 1525 O O . LEU B 1 43 ? -4.047 1.698 -4.008 1 98.56 43 LEU B O 1
ATOM 1529 N N . ILE B 1 44 ? -5.34 3.137 -5.062 1 98.5 44 ILE B N 1
ATOM 1530 C CA . ILE B 1 44 ? -5.461 4.027 -3.912 1 98.5 44 ILE B CA 1
ATOM 1531 C C . ILE B 1 44 ? -6.223 3.324 -2.791 1 98.5 44 ILE B C 1
ATOM 1533 O O . ILE B 1 44 ? -5.855 3.436 -1.619 1 98.5 44 ILE B O 1
ATOM 1537 N N . ASP B 1 45 ? -7.266 2.564 -3.156 1 98.06 45 ASP B N 1
ATOM 1538 C CA . ASP B 1 45 ? -8.055 1.85 -2.16 1 98.06 45 ASP B CA 1
ATOM 1539 C C . ASP B 1 45 ? -7.199 0.845 -1.395 1 98.06 45 ASP B C 1
ATOM 1541 O O . ASP B 1 45 ? -7.344 0.699 -0.179 1 98.06 45 ASP B O 1
ATOM 1545 N N . ILE B 1 46 ? -6.293 0.206 -2.064 1 98.44 46 ILE B N 1
ATOM 1546 C CA . ILE B 1 46 ? -5.426 -0.772 -1.414 1 98.44 46 ILE B CA 1
ATOM 1547 C C . ILE B 1 46 ? -4.367 -0.051 -0.584 1 98.44 46 ILE B C 1
ATOM 1549 O O . ILE B 1 46 ? -4.133 -0.402 0.574 1 98.44 46 ILE B O 1
ATOM 1553 N N . LEU B 1 47 ? -3.771 0.981 -1.155 1 98 47 LEU B N 1
ATOM 1554 C CA . LEU B 1 47 ? -2.635 1.663 -0.546 1 98 47 LEU B CA 1
ATOM 1555 C C . LEU B 1 47 ? -3.066 2.436 0.696 1 98 47 LEU B C 1
ATOM 1557 O O . LEU B 1 47 ? -2.307 2.539 1.663 1 98 47 LEU B O 1
ATOM 1561 N N . GLN B 1 48 ? -4.297 3.082 0.715 1 98 48 GLN B N 1
ATOM 1562 C CA . GLN B 1 48 ? -4.711 3.906 1.846 1 98 48 GLN B CA 1
ATOM 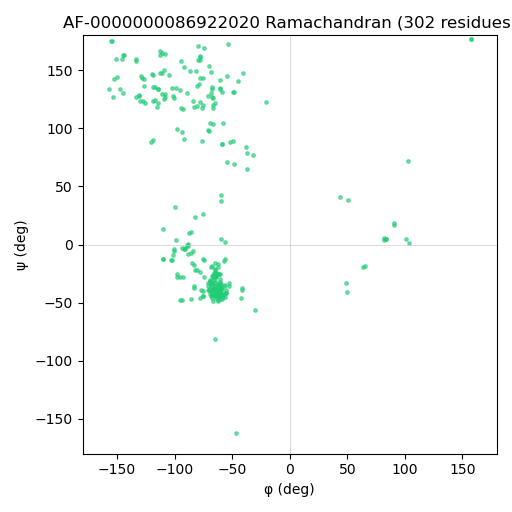1563 C C . GLN B 1 48 ? -4.762 3.09 3.133 1 98 48 GLN B C 1
ATOM 1565 O O . GLN B 1 48 ? -4.414 3.586 4.207 1 98 48 GLN B O 1
ATOM 1570 N N . ASP B 1 49 ? -5.152 1.75 3.043 1 97.81 49 ASP B N 1
ATOM 1571 C CA . ASP B 1 49 ? -5.148 0.882 4.215 1 97.81 49 ASP B CA 1
ATOM 1572 C C . ASP B 1 49 ? -3.732 0.43 4.562 1 97.81 49 ASP B C 1
ATOM 1574 O O . ASP B 1 49 ? -3.352 0.402 5.734 1 97.81 49 ASP B O 1
ATOM 1578 N N . ALA B 1 50 ? -2.928 0.139 3.525 1 98.19 50 ALA B N 1
ATOM 1579 C CA . ALA B 1 50 ? -1.571 -0.361 3.736 1 98.19 50 ALA B CA 1
ATOM 1580 C C . ALA B 1 50 ? -0.699 0.69 4.418 1 98.19 50 ALA B C 1
ATOM 1582 O O . ALA B 1 50 ? 0.133 0.36 5.266 1 98.19 50 ALA B O 1
ATOM 1583 N N . VAL B 1 51 ? -0.966 1.971 4.152 1 97.56 51 VAL B N 1
ATOM 1584 C CA . VAL B 1 51 ? -0.188 3.076 4.703 1 97.56 51 VAL B CA 1
ATOM 1585 C C . VAL B 1 51 ? -0.397 3.156 6.211 1 97.56 51 VAL B C 1
ATOM 1587 O O . VAL B 1 51 ? 0.542 3.438 6.961 1 97.56 51 VAL B O 1
ATOM 1590 N N . THR B 1 52 ? -1.542 2.9 6.711 1 96.69 52 THR B N 1
ATOM 1591 C CA . THR B 1 52 ? -1.854 3.02 8.133 1 96.69 52 THR B CA 1
ATOM 1592 C C . THR B 1 52 ? -1.403 1.775 8.891 1 96.69 52 THR B C 1
ATOM 1594 O O . THR B 1 52 ? -1.12 1.842 10.086 1 96.69 52 THR B O 1
ATOM 1597 N N . ARG B 1 53 ? -1.248 0.664 8.125 1 96.5 53 ARG B N 1
ATOM 1598 C CA . ARG B 1 53 ? -0.982 -0.602 8.797 1 96.5 53 ARG B CA 1
ATOM 1599 C C . ARG B 1 53 ? 0.508 -0.924 8.789 1 96.5 53 ARG B C 1
ATOM 1601 O O . ARG B 1 53 ? 1.006 -1.609 9.688 1 96.5 53 ARG B O 1
ATOM 1608 N N . HIS B 1 54 ? 1.243 -0.417 7.762 1 97.31 54 HIS B N 1
ATOM 1609 C CA . HIS B 1 54 ? 2.623 -0.859 7.59 1 97.31 54 HIS B CA 1
ATOM 1610 C C . HIS B 1 54 ? 3.574 0.329 7.5 1 97.31 54 HIS B C 1
ATOM 1612 O O . HIS B 1 54 ? 3.473 1.143 6.578 1 97.31 54 HIS B O 1
ATOM 1618 N N . VAL B 1 55 ? 4.586 0.368 8.406 1 96.12 55 VAL B N 1
ATOM 1619 C CA . VAL B 1 55 ? 5.516 1.485 8.531 1 96.12 55 VAL B CA 1
ATOM 1620 C C . VAL B 1 55 ? 6.348 1.612 7.258 1 96.12 55 VAL B C 1
ATOM 1622 O O . VAL B 1 55 ? 6.688 2.721 6.84 1 96.12 55 VAL B O 1
ATOM 1625 N N . ASP B 1 56 ? 6.676 0.431 6.668 1 97.38 56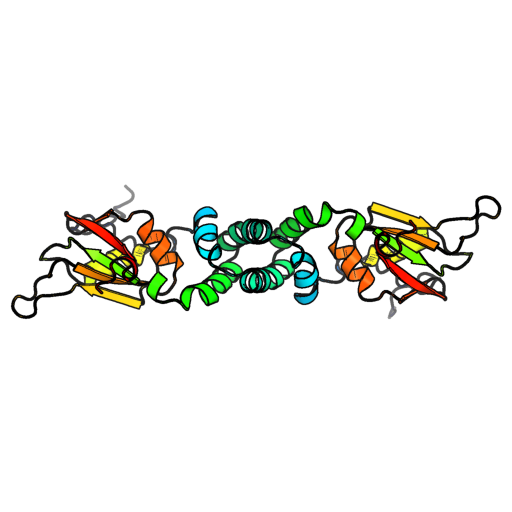 ASP B N 1
ATOM 1626 C CA . ASP B 1 56 ? 7.504 0.49 5.469 1 97.38 56 ASP B CA 1
ATOM 1627 C C . ASP B 1 56 ? 6.738 1.114 4.301 1 97.38 56 ASP B C 1
ATOM 1629 O O . ASP B 1 56 ? 7.332 1.752 3.432 1 97.38 56 ASP B O 1
ATOM 1633 N N . VAL B 1 57 ? 5.426 0.881 4.25 1 98.06 57 VAL B N 1
ATOM 1634 C CA . VAL B 1 57 ? 4.609 1.498 3.209 1 98.06 57 VAL B CA 1
ATOM 1635 C C . VAL B 1 57 ? 4.516 3.002 3.453 1 98.06 57 VAL B C 1
ATOM 1637 O O . VAL B 1 57 ? 4.668 3.799 2.525 1 98.06 57 VAL B O 1
ATOM 1640 N N . LEU B 1 58 ? 4.316 3.471 4.695 1 97.44 58 LEU B N 1
ATOM 1641 C CA . LEU B 1 58 ? 4.309 4.891 5.031 1 97.44 58 LEU B CA 1
ATOM 1642 C C . LEU B 1 58 ? 5.637 5.543 4.676 1 97.44 58 LEU B C 1
ATOM 1644 O O . LEU B 1 58 ? 5.664 6.637 4.113 1 97.44 58 LEU B O 1
ATOM 1648 N N . ASP B 1 59 ? 6.711 4.855 4.953 1 97.5 59 ASP B N 1
ATOM 1649 C CA . ASP B 1 59 ? 8.031 5.391 4.637 1 97.5 59 ASP B CA 1
ATOM 1650 C C . ASP B 1 59 ? 8.203 5.582 3.133 1 97.5 59 ASP B C 1
ATOM 1652 O O . ASP B 1 59 ? 8.805 6.562 2.691 1 97.5 59 ASP B O 1
ATOM 1656 N N . ALA B 1 60 ? 7.656 4.648 2.373 1 98.19 60 ALA B N 1
ATOM 1657 C CA . ALA B 1 60 ? 7.707 4.758 0.917 1 98.19 60 ALA B CA 1
ATOM 1658 C C . ALA B 1 60 ? 6.898 5.953 0.426 1 98.19 60 ALA B C 1
ATOM 1660 O O . ALA B 1 60 ? 7.332 6.68 -0.472 1 98.19 60 ALA B O 1
ATOM 1661 N N . VAL B 1 61 ? 5.766 6.188 1.046 1 97.94 61 VAL B N 1
ATOM 1662 C CA . VAL B 1 61 ? 4.922 7.324 0.701 1 97.94 61 VAL B CA 1
ATOM 1663 C C . VAL B 1 61 ? 5.637 8.625 1.055 1 97.94 61 VAL B C 1
ATOM 1665 O O . VAL B 1 61 ? 5.684 9.555 0.246 1 97.94 61 VAL B O 1
ATOM 1668 N N . ARG B 1 62 ? 6.27 8.711 2.227 1 97.69 62 ARG B N 1
ATOM 1669 C CA . ARG B 1 62 ? 7.004 9.898 2.664 1 97.69 62 ARG B CA 1
ATOM 1670 C C . ARG B 1 62 ? 8.156 10.211 1.713 1 97.69 62 ARG B C 1
ATOM 1672 O O . ARG B 1 62 ? 8.406 11.375 1.401 1 97.69 62 ARG B O 1
ATOM 1679 N N . SER B 1 63 ? 8.789 9.172 1.236 1 97.62 63 SER B N 1
ATOM 1680 C CA . SER B 1 63 ? 9.945 9.367 0.369 1 97.62 63 SER B CA 1
ATOM 1681 C C . SER B 1 63 ? 9.555 10.086 -0.918 1 97.62 63 SER B C 1
ATOM 1683 O O . SER B 1 63 ? 10.367 10.797 -1.509 1 97.62 63 SER B O 1
ATOM 1685 N N . ILE B 1 64 ? 8.32 9.961 -1.276 1 97.5 64 ILE B N 1
ATOM 1686 C CA . ILE B 1 64 ? 7.832 10.617 -2.486 1 97.5 64 ILE B CA 1
ATOM 1687 C C . ILE B 1 64 ? 7.199 11.961 -2.131 1 97.5 64 ILE B C 1
ATOM 1689 O O . ILE B 1 64 ? 7.562 12.992 -2.701 1 97.5 64 ILE B O 1
ATOM 1693 N N . ALA B 1 65 ? 6.355 11.977 -1.157 1 96.69 65 ALA B N 1
ATOM 1694 C CA . ALA B 1 65 ? 5.559 13.148 -0.808 1 96.69 65 ALA B CA 1
ATOM 1695 C C . ALA B 1 65 ? 6.438 14.25 -0.22 1 96.69 65 ALA B C 1
ATOM 1697 O O . ALA B 1 65 ? 6.156 15.438 -0.403 1 96.69 65 ALA B O 1
ATOM 1698 N N . ASP B 1 66 ? 7.543 13.906 0.469 1 97.06 66 ASP B N 1
ATOM 1699 C CA . ASP B 1 66 ? 8.367 14.867 1.193 1 97.06 66 ASP B CA 1
ATOM 1700 C C . ASP B 1 66 ? 9.219 15.695 0.233 1 97.06 66 ASP B C 1
ATOM 1702 O O . ASP B 1 66 ? 9.805 16.703 0.625 1 97.06 66 ASP B O 1
ATOM 1706 N N . LEU B 1 67 ? 9.289 15.266 -1.007 1 94.75 67 LEU B N 1
ATOM 1707 C CA . LEU B 1 67 ? 10.094 15.977 -1.995 1 94.75 67 LEU B CA 1
ATOM 1708 C C . LEU B 1 67 ? 9.531 17.375 -2.252 1 94.75 67 LEU B C 1
ATOM 1710 O O . LEU B 1 67 ? 10.273 18.281 -2.625 1 94.75 67 LEU B O 1
ATOM 1714 N N . ASP B 1 68 ? 8.266 17.625 -2.018 1 92.62 68 ASP B N 1
ATOM 1715 C CA . ASP B 1 68 ? 7.629 18.922 -2.201 1 92.62 68 ASP B CA 1
ATOM 1716 C C . ASP B 1 68 ? 7.535 19.672 -0.877 1 92.62 68 ASP B C 1
ATOM 1718 O O . ASP B 1 68 ? 6.559 19.531 -0.14 1 92.62 68 ASP B O 1
ATOM 1722 N N . ALA B 1 69 ? 8.438 20.594 -0.621 1 92.06 69 ALA B N 1
ATOM 1723 C CA . ALA B 1 69 ? 8.531 21.344 0.635 1 92.06 69 ALA B CA 1
ATOM 1724 C C . ALA B 1 69 ? 7.305 22.219 0.841 1 92.06 69 ALA B C 1
ATOM 1726 O O . ALA B 1 69 ? 6.953 22.562 1.977 1 92.06 69 ALA B O 1
ATOM 1727 N N . SER B 1 70 ? 6.684 22.641 -0.254 1 93.62 70 SER B N 1
ATOM 1728 C CA . SER B 1 70 ? 5.527 23.531 -0.148 1 93.62 70 SER B CA 1
ATOM 1729 C C . SER B 1 70 ? 4.379 22.859 0.594 1 93.62 70 SER B C 1
ATOM 1731 O O . SER B 1 70 ? 3.5 23.531 1.134 1 93.62 70 SER B O 1
ATOM 1733 N N . GLN B 1 71 ? 4.383 21.484 0.688 1 94.06 71 GLN B N 1
ATOM 1734 C CA . GLN B 1 71 ? 3.309 20.75 1.352 1 94.06 71 GLN B CA 1
ATOM 1735 C C . GLN B 1 71 ? 3.631 20.516 2.824 1 94.06 71 GLN B C 1
ATOM 1737 O O . GLN B 1 71 ? 2.801 20 3.574 1 94.06 71 GLN B O 1
ATOM 1742 N N . ARG B 1 72 ? 4.785 20.906 3.258 1 96.94 72 ARG B N 1
ATOM 1743 C CA . ARG B 1 72 ? 5.238 20.672 4.625 1 96.94 72 ARG B CA 1
ATOM 1744 C C . ARG B 1 72 ? 5.289 21.969 5.422 1 96.94 72 ARG B C 1
ATOM 1746 O O . ARG B 1 72 ? 5.445 21.938 6.645 1 96.94 72 ARG B O 1
ATOM 1753 N N . LYS B 1 73 ? 5.176 23.109 4.688 1 97.31 73 LYS B N 1
ATOM 1754 C CA . LYS B 1 73 ? 5.332 24.422 5.309 1 97.31 73 LYS B CA 1
ATOM 1755 C C . LYS B 1 73 ? 3.979 25.062 5.574 1 97.31 73 LYS B C 1
ATOM 1757 O O . LYS B 1 73 ? 3.16 25.203 4.66 1 97.31 73 LYS B O 1
ATOM 1762 N N . LEU B 1 74 ? 3.789 25.453 6.824 1 97.81 74 LEU B N 1
ATOM 1763 C CA . LEU B 1 74 ? 2.555 26.094 7.262 1 97.81 74 LEU B CA 1
ATOM 1764 C C . LEU B 1 74 ? 2.797 27.562 7.609 1 97.81 74 LEU B C 1
ATOM 1766 O O . LEU B 1 74 ? 3.893 27.938 8.047 1 97.81 74 LEU B O 1
ATOM 1770 N N . PHE B 1 75 ? 1.805 28.375 7.383 1 97.19 75 PHE B N 1
ATOM 1771 C CA . PHE B 1 75 ? 1.703 29.766 7.797 1 97.19 75 PHE B CA 1
ATOM 1772 C C . PHE B 1 75 ? 0.658 29.922 8.891 1 97.19 75 PHE B C 1
ATOM 1774 O O . PHE B 1 75 ? -0.487 29.5 8.734 1 97.19 75 PHE B O 1
ATOM 1781 N N . ILE B 1 76 ? 1.1 30.484 9.914 1 97.38 76 ILE B N 1
ATOM 1782 C CA . ILE B 1 76 ? 0.23 30.75 11.055 1 97.38 76 ILE B CA 1
ATOM 1783 C C . ILE B 1 76 ? 0.057 32.25 11.242 1 97.38 76 ILE B C 1
ATOM 1785 O O . ILE B 1 76 ? 1.041 33 11.328 1 97.38 76 ILE B O 1
ATOM 1789 N N . ARG B 1 77 ? -1.162 32.688 11.438 1 96.5 77 ARG B N 1
ATOM 1790 C CA . ARG B 1 77 ? -1.454 34.094 11.672 1 96.5 77 ARG B CA 1
ATOM 1791 C C . ARG B 1 77 ? -2.398 34.281 12.852 1 96.5 77 ARG B C 1
ATOM 1793 O O . ARG B 1 77 ? -3.094 33.344 13.25 1 96.5 77 ARG B O 1
ATOM 1800 N N . GLY B 1 78 ? -2.264 35.531 13.32 1 97.12 78 GLY B N 1
ATOM 1801 C CA . GLY B 1 78 ? -3.084 35.844 14.484 1 97.12 78 GLY B CA 1
ATOM 1802 C C . GLY B 1 78 ? -2.387 35.562 15.797 1 97.12 78 GLY B C 1
ATOM 1803 O O . GLY B 1 78 ? -3.039 35.406 16.828 1 97.12 78 GLY B O 1
ATOM 1804 N N . LEU B 1 79 ? -1.18 35.438 15.688 1 97.81 79 LEU B N 1
ATOM 1805 C CA . LEU B 1 79 ? -0.406 35.219 16.906 1 97.81 79 LEU B CA 1
ATOM 1806 C C . LEU B 1 79 ? -0.413 36.469 17.781 1 97.81 79 LEU B C 1
ATOM 1808 O O . LEU B 1 79 ? -0.51 37.594 17.281 1 97.81 79 LEU B O 1
ATOM 1812 N N . GLY B 1 80 ? -0.355 36.312 19.109 1 97.19 80 GLY B N 1
ATOM 1813 C CA . GLY B 1 80 ? -0.249 37.406 20.062 1 97.19 80 GLY B CA 1
ATOM 1814 C C . GLY B 1 80 ? 1.132 38.031 20.094 1 97.19 80 GLY B C 1
ATOM 1815 O O . GLY B 1 80 ? 2.092 37.469 19.562 1 97.19 80 GLY B O 1
ATOM 1816 N N . TRP B 1 81 ? 1.311 39.094 20.703 1 96.44 81 TRP B N 1
ATOM 1817 C CA . TRP B 1 81 ? 2.543 39.844 20.812 1 96.44 81 TRP B CA 1
ATOM 1818 C C . TRP B 1 81 ? 3.609 39.062 21.578 1 96.44 81 TRP B C 1
ATOM 1820 O O . TRP B 1 81 ? 4.805 39.25 21.328 1 96.44 81 TRP B O 1
ATOM 1830 N N . ASP B 1 82 ? 2.941 38.219 22.422 1 93.06 82 ASP B N 1
ATOM 1831 C CA . ASP B 1 82 ? 3.885 37.531 23.312 1 93.06 82 ASP B CA 1
ATOM 1832 C C . ASP B 1 82 ? 4.211 36.125 22.812 1 93.06 82 ASP B C 1
ATOM 1834 O O . ASP B 1 82 ? 5 35.406 23.438 1 93.06 82 ASP B O 1
ATOM 1838 N N . THR B 1 83 ? 3.699 35.844 21.75 1 96.75 83 THR B N 1
ATOM 1839 C CA . THR B 1 83 ? 3.98 34.5 21.234 1 96.75 83 THR B CA 1
ATOM 1840 C C . THR B 1 83 ? 5.449 34.375 20.844 1 96.75 83 THR B C 1
ATOM 1842 O O . THR B 1 83 ? 6.012 35.281 20.219 1 96.75 83 THR B O 1
ATOM 1845 N N . THR B 1 84 ? 6.004 33.219 21.266 1 96.62 84 THR B N 1
ATOM 1846 C CA . THR B 1 84 ? 7.418 32.969 21 1 96.62 84 THR B CA 1
ATOM 1847 C C . THR B 1 84 ? 7.609 31.828 20.016 1 96.62 84 THR B C 1
ATOM 1849 O O . THR B 1 84 ? 6.707 31.016 19.828 1 96.62 84 THR B O 1
ATOM 1852 N N . THR B 1 85 ? 8.82 31.75 19.531 1 97.06 85 THR B N 1
ATOM 1853 C CA . THR B 1 85 ? 9.203 30.656 18.641 1 97.06 85 THR B CA 1
ATOM 1854 C C . THR B 1 85 ? 9.203 29.328 19.406 1 97.06 85 THR B C 1
ATOM 1856 O O . THR B 1 85 ? 8.781 28.297 18.859 1 97.06 85 THR B O 1
ATOM 1859 N N . GLU B 1 86 ? 9.672 29.281 20.578 1 96.69 86 GLU B N 1
ATOM 1860 C CA . GLU B 1 86 ? 9.68 28.094 21.406 1 96.69 86 GLU B CA 1
ATOM 1861 C C . GLU B 1 86 ? 8.266 27.562 21.641 1 96.69 86 GLU B C 1
ATOM 1863 O O . GLU B 1 86 ? 8.023 26.359 21.578 1 96.69 86 GLU B O 1
ATOM 1868 N N . GLY B 1 87 ? 7.453 28.531 21.891 1 95.69 87 GLY B N 1
ATOM 1869 C CA . GLY B 1 87 ? 6.059 28.156 22.078 1 95.69 87 GLY B CA 1
ATOM 1870 C C . GLY B 1 87 ? 5.434 27.562 20.828 1 95.69 87 GLY B C 1
ATOM 1871 O O . GLY B 1 87 ? 4.711 26.562 20.906 1 95.69 87 GLY B O 1
ATOM 1872 N N . LEU B 1 88 ? 5.727 28.172 19.766 1 97.38 88 LEU B N 1
ATOM 1873 C CA . LEU B 1 88 ? 5.215 27.688 18.5 1 97.38 88 LEU B CA 1
ATOM 1874 C C . LEU B 1 88 ? 5.742 26.281 18.203 1 97.38 88 LEU B C 1
ATOM 1876 O O . LEU B 1 88 ? 4.984 25.406 17.781 1 97.38 88 LEU B O 1
ATOM 1880 N N . ARG B 1 89 ? 7.012 26.125 18.344 1 97.38 89 ARG B N 1
ATOM 1881 C CA . ARG B 1 89 ? 7.652 24.828 18.125 1 97.38 89 ARG B CA 1
ATOM 1882 C C . ARG B 1 89 ? 7.02 23.75 19.016 1 97.38 89 ARG B C 1
ATOM 1884 O O . ARG B 1 89 ? 6.73 22.656 18.531 1 97.38 89 ARG B O 1
ATOM 1891 N N . ALA B 1 90 ? 6.801 24.016 20.234 1 95.88 90 ALA B N 1
ATOM 1892 C CA . ALA B 1 90 ? 6.234 23.062 21.188 1 95.88 90 ALA B CA 1
ATOM 1893 C C . ALA B 1 90 ? 4.844 22.625 20.75 1 95.88 90 ALA B C 1
ATOM 1895 O O . ALA B 1 90 ? 4.516 21.438 20.812 1 95.88 90 ALA B O 1
ATOM 1896 N N . LEU B 1 91 ? 4.141 23.578 20.312 1 95.06 91 LEU B N 1
ATOM 1897 C CA . LEU B 1 91 ? 2.764 23.281 19.938 1 95.06 91 LEU B CA 1
ATOM 1898 C C . LEU B 1 91 ? 2.727 22.375 18.703 1 95.06 91 LEU B C 1
ATOM 1900 O O . LEU B 1 91 ? 2.064 21.328 18.719 1 95.06 91 LEU B O 1
ATOM 1904 N N . PHE B 1 92 ? 3.445 22.656 17.75 1 97.06 92 PHE B N 1
ATOM 1905 C CA . PHE B 1 92 ? 3.318 21.984 16.469 1 97.06 92 PHE B CA 1
ATOM 1906 C C . PHE B 1 92 ? 4.113 20.688 16.453 1 97.06 92 PHE B C 1
ATOM 1908 O O . PHE B 1 92 ? 3.908 19.828 15.594 1 97.06 92 PHE B O 1
ATOM 1915 N N . SER B 1 93 ? 5.004 20.484 17.359 1 96 93 SER B N 1
ATOM 1916 C CA . SER B 1 93 ? 5.738 19.234 17.484 1 96 93 SER B CA 1
ATOM 1917 C C . SER B 1 93 ? 4.805 18.078 17.844 1 96 93 SER B C 1
ATOM 1919 O O . SER B 1 93 ? 5.164 16.906 1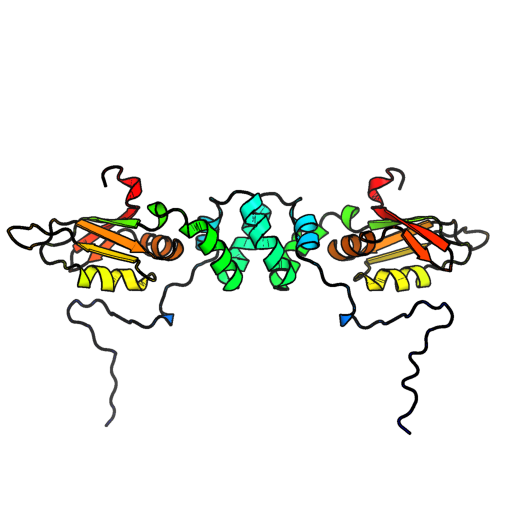7.688 1 96 93 SER B O 1
ATOM 1921 N N . ALA B 1 94 ? 3.65 18.453 18.281 1 94.56 94 ALA B N 1
ATOM 1922 C CA . ALA B 1 94 ? 2.652 17.453 18.641 1 94.56 94 ALA B CA 1
ATOM 1923 C C . ALA B 1 94 ? 2.154 16.719 17.391 1 94.56 94 ALA B C 1
ATOM 1925 O O . ALA B 1 94 ? 1.59 15.625 17.5 1 94.56 94 ALA B O 1
ATOM 1926 N N . TYR B 1 95 ? 2.34 17.281 16.266 1 94.88 95 TYR B N 1
ATOM 1927 C CA . TYR B 1 95 ? 1.789 16.719 15.047 1 94.88 95 TYR B CA 1
ATOM 1928 C C . TYR B 1 95 ? 2.861 15.984 14.258 1 94.88 95 TYR B C 1
ATOM 1930 O O . TYR B 1 95 ? 2.557 15.281 13.289 1 94.88 95 TYR B O 1
ATOM 1938 N N . GLY B 1 96 ? 4.121 16.172 14.602 1 95.94 96 GLY B N 1
ATOM 1939 C CA . GLY B 1 96 ? 5.215 15.523 13.891 1 95.94 96 GLY B CA 1
ATOM 1940 C C . GLY B 1 96 ? 6.539 16.25 14.055 1 95.94 96 GLY B C 1
ATOM 1941 O O . GLY B 1 96 ? 6.605 17.297 14.695 1 95.94 96 GLY B O 1
ATOM 1942 N N . GLU B 1 97 ? 7.562 15.609 13.461 1 95.81 97 GLU B N 1
ATOM 1943 C CA . GLU B 1 97 ? 8.898 16.188 13.516 1 95.81 97 GLU B CA 1
ATOM 1944 C C . GLU B 1 97 ? 8.984 17.469 12.688 1 95.81 97 GLU B C 1
ATOM 1946 O O . GLU B 1 97 ? 8.484 17.516 11.562 1 95.81 97 GLU B O 1
ATOM 1951 N N . LEU B 1 98 ? 9.555 18.547 13.367 1 97.81 98 LEU B N 1
ATOM 1952 C CA . LEU B 1 98 ? 9.664 19.844 12.711 1 97.81 98 LEU B CA 1
ATOM 1953 C C . LEU B 1 98 ? 11.062 20.047 12.148 1 97.81 98 LEU B C 1
ATOM 1955 O O . LEU B 1 98 ? 12.055 19.688 12.789 1 97.81 98 LEU B O 1
ATOM 1959 N N . GLU B 1 99 ? 11.156 20.531 10.914 1 97.81 99 GLU B N 1
ATOM 1960 C CA . GLU B 1 99 ? 12.398 21.031 10.344 1 97.81 99 GLU B CA 1
ATOM 1961 C C . GLU B 1 99 ? 12.656 22.484 10.766 1 97.81 99 GLU B C 1
ATOM 1963 O O . GLU B 1 99 ? 13.797 22.875 10.992 1 97.81 99 GLU B O 1
ATOM 1968 N N . GLU B 1 100 ? 11.453 23.312 10.875 1 96.94 100 GLU B N 1
ATOM 1969 C CA . GLU B 1 100 ? 11.531 24.719 11.203 1 96.94 100 GLU B CA 1
ATOM 1970 C C . GLU B 1 100 ? 10.258 25.203 11.906 1 96.94 100 GLU B C 1
ATOM 1972 O O . GLU B 1 100 ? 9.164 24.688 11.633 1 96.94 100 GLU B O 1
ATOM 1977 N N . ALA B 1 101 ? 10.516 26.031 12.812 1 98.31 101 ALA B N 1
ATOM 1978 C CA . ALA B 1 101 ? 9.469 26.844 13.43 1 98.31 101 ALA B CA 1
ATOM 1979 C C . ALA B 1 101 ? 9.984 28.234 13.789 1 98.31 101 ALA B C 1
ATOM 1981 O O . ALA B 1 101 ? 11.055 28.359 14.391 1 98.31 101 ALA B O 1
ATOM 1982 N N . ILE B 1 102 ? 9.172 29.266 13.352 1 97.69 102 ILE B N 1
ATOM 1983 C CA . ILE B 1 102 ? 9.68 30.625 13.617 1 97.69 102 ILE B CA 1
ATOM 1984 C C . ILE B 1 102 ? 8.508 31.594 13.711 1 97.69 102 ILE B C 1
ATOM 1986 O O . ILE B 1 102 ? 7.57 31.531 12.914 1 97.69 102 ILE B O 1
ATOM 1990 N N . VAL B 1 103 ? 8.539 32.281 14.789 1 98.31 103 VAL B N 1
ATOM 1991 C CA . VAL B 1 103 ? 7.68 33.469 14.914 1 98.31 103 VAL B CA 1
ATOM 1992 C C . VAL B 1 103 ? 8.414 34.719 14.398 1 98.31 103 VAL B C 1
ATOM 1994 O O . VAL B 1 103 ? 9.586 34.906 14.711 1 98.31 103 VAL B O 1
ATOM 1997 N N . ILE B 1 104 ? 7.672 35.438 13.523 1 97.5 104 ILE B N 1
ATOM 1998 C CA . ILE B 1 104 ? 8.281 36.656 12.992 1 97.5 104 ILE B CA 1
ATOM 1999 C C . ILE B 1 104 ? 8.133 37.781 14 1 97.5 104 ILE B C 1
ATOM 2001 O O . ILE B 1 104 ? 7.016 38.125 14.391 1 97.5 104 ILE B O 1
ATOM 2005 N N . LEU B 1 105 ? 9.227 38.281 14.438 1 97.25 105 LEU B N 1
ATOM 2006 C CA . LEU B 1 105 ? 9.305 39.281 15.477 1 97.25 105 LEU B CA 1
ATOM 2007 C C . LEU B 1 105 ? 9.617 40.656 14.891 1 97.25 105 LEU B C 1
ATOM 2009 O O . LEU B 1 105 ? 10.289 40.75 13.859 1 97.25 105 LEU B O 1
ATOM 2013 N N . ASP B 1 106 ? 9.016 41.688 15.555 1 96.88 106 ASP B N 1
ATOM 2014 C CA . ASP B 1 106 ? 9.484 43.062 15.344 1 96.88 106 ASP B CA 1
ATOM 2015 C C . ASP B 1 106 ? 10.898 43.25 15.883 1 96.88 106 ASP B C 1
ATOM 2017 O O . ASP B 1 106 ? 11.156 43 17.062 1 96.88 106 ASP B O 1
ATOM 2021 N N . LYS B 1 107 ? 11.836 43.562 15.016 1 93.44 107 LYS B N 1
ATOM 2022 C CA . LYS B 1 107 ? 13.25 43.656 15.391 1 93.44 107 LYS B CA 1
ATOM 2023 C C . LYS B 1 107 ? 13.469 44.719 16.453 1 93.44 107 LYS B C 1
ATOM 2025 O O . LYS B 1 107 ? 14.383 44.625 17.266 1 93.44 107 LYS B O 1
ATOM 2030 N N . VAL B 1 108 ? 12.586 45.781 16.562 1 93.44 108 VAL B N 1
ATOM 2031 C CA . VAL B 1 108 ? 12.734 46.906 17.469 1 93.44 108 VAL B CA 1
ATOM 2032 C C . VAL B 1 108 ? 12.148 46.562 18.828 1 93.44 108 VAL B C 1
ATOM 2034 O O . VAL B 1 108 ? 12.812 46.688 19.859 1 93.44 108 VAL B O 1
ATOM 2037 N N . THR B 1 109 ? 11.07 46.062 18.719 1 92.56 109 THR B N 1
ATOM 2038 C CA . THR B 1 109 ? 10.352 45.812 19.969 1 92.56 109 THR B CA 1
ATOM 2039 C C . THR B 1 109 ? 10.617 44.406 20.484 1 92.56 109 THR B C 1
ATOM 2041 O O . THR B 1 109 ? 10.414 44.125 21.656 1 92.56 109 THR B O 1
ATOM 2044 N N . GLY B 1 110 ? 10.906 43.469 19.594 1 92.31 110 GLY B N 1
ATOM 2045 C CA . GLY B 1 110 ? 11.125 42.062 19.969 1 92.31 110 GLY B CA 1
ATOM 2046 C C . GLY B 1 110 ? 9.844 41.281 20.141 1 92.31 110 GLY B C 1
ATOM 2047 O O . GLY B 1 110 ? 9.859 40.156 20.609 1 92.31 110 GLY B O 1
ATOM 2048 N N . LYS B 1 111 ? 8.68 41.906 19.859 1 94.56 111 LYS B N 1
ATOM 2049 C CA . LYS B 1 111 ? 7.375 41.281 19.984 1 94.56 111 LYS B CA 1
ATOM 2050 C C . LYS B 1 111 ? 6.953 40.625 18.656 1 94.56 111 LYS B C 1
ATOM 2052 O O . LYS B 1 111 ? 7.473 40.969 17.594 1 94.56 111 LYS B O 1
ATOM 2057 N N . SER B 1 112 ? 6.219 39.719 18.906 1 97.56 112 SER B N 1
ATOM 2058 C CA . SER B 1 112 ? 5.652 39.031 17.734 1 97.56 112 SER B CA 1
ATOM 2059 C C . SER B 1 112 ? 4.949 40.031 16.812 1 97.56 112 SER B C 1
ATOM 2061 O O . SER B 1 112 ? 4.215 40.906 17.266 1 97.56 112 SER B O 1
ATOM 2063 N N . ARG B 1 113 ? 5.02 39.812 15.43 1 96.62 113 ARG B N 1
ATOM 2064 C CA . ARG B 1 113 ? 4.281 40.562 14.422 1 96.62 113 ARG B CA 1
ATOM 2065 C C . ARG B 1 113 ? 2.941 39.906 14.117 1 96.62 113 ARG B C 1
ATOM 2067 O O . ARG B 1 113 ? 2.227 40.344 13.211 1 96.62 113 ARG B O 1
ATOM 2074 N N . GLY B 1 114 ? 2.84 38.875 14.75 1 97.62 114 GLY B N 1
ATOM 2075 C CA . GLY B 1 114 ? 1.509 38.281 14.648 1 97.62 114 GLY B CA 1
ATOM 2076 C C . GLY B 1 114 ? 1.443 37.094 13.719 1 97.62 114 GLY B C 1
ATOM 2077 O O . GLY B 1 114 ? 0.365 36.562 13.477 1 97.62 114 GLY B O 1
ATOM 2078 N N . TYR B 1 115 ? 2.527 36.719 13.148 1 97.69 115 TYR B N 1
ATOM 2079 C CA . TYR B 1 115 ? 2.506 35.562 12.273 1 97.69 115 TYR B CA 1
ATOM 2080 C C . TYR B 1 115 ? 3.816 34.781 12.359 1 97.69 115 TYR B C 1
ATOM 2082 O O . TYR B 1 115 ? 4.793 35.281 12.93 1 97.69 115 TYR B O 1
ATOM 2090 N N . GLY B 1 116 ? 3.789 33.531 11.953 1 97.75 116 GLY B N 1
ATOM 2091 C CA . GLY B 1 116 ? 4.945 32.656 11.961 1 97.75 116 GLY B CA 1
ATOM 2092 C C . GLY B 1 116 ? 4.844 31.516 10.945 1 97.75 116 GLY B C 1
ATOM 2093 O O . GLY B 1 116 ? 3.861 31.438 10.211 1 97.75 116 GLY B O 1
ATOM 2094 N N . PHE B 1 117 ? 5.918 30.766 10.859 1 97.75 117 PHE B N 1
ATOM 2095 C CA . PHE B 1 117 ? 6.023 29.641 9.93 1 97.75 117 PHE B CA 1
ATOM 2096 C C . PHE B 1 117 ? 6.484 28.391 10.656 1 97.75 117 PHE B C 1
ATOM 2098 O O . PHE B 1 117 ? 7.305 28.453 11.578 1 97.75 117 PHE B O 1
ATOM 2105 N N . VAL B 1 118 ? 5.945 27.281 10.188 1 97.94 118 VAL B N 1
ATOM 2106 C CA . VAL B 1 118 ? 6.344 25.953 10.641 1 97.94 118 VAL B CA 1
ATOM 2107 C C . VAL B 1 118 ? 6.551 25.031 9.438 1 97.94 118 VAL B C 1
ATOM 2109 O O . VAL B 1 118 ? 5.715 24.984 8.531 1 97.94 118 VAL B O 1
ATOM 2112 N N . THR B 1 119 ? 7.676 24.422 9.375 1 98.12 119 THR B N 1
ATOM 2113 C CA . THR B 1 119 ? 7.965 23.422 8.352 1 98.12 119 THR B CA 1
ATOM 2114 C C . THR B 1 119 ? 8.141 22.047 8.984 1 98.12 119 THR B C 1
ATOM 2116 O O . THR B 1 119 ? 9.039 21.844 9.805 1 98.12 119 THR B O 1
ATOM 2119 N N . PHE B 1 120 ? 7.332 21.047 8.57 1 98.06 120 PHE B N 1
ATOM 2120 C CA . PHE B 1 120 ? 7.441 19.688 9.062 1 98.06 120 PHE B CA 1
ATOM 2121 C C . PHE B 1 120 ? 8.461 18.891 8.25 1 98.06 120 PHE B C 1
ATOM 2123 O O . PHE B 1 120 ? 8.68 19.188 7.074 1 98.06 120 PHE B O 1
ATOM 2130 N N . ARG B 1 121 ? 9.047 18 8.914 1 97.5 121 ARG B N 1
ATOM 2131 C CA . ARG B 1 121 ? 9.953 17.078 8.219 1 97.5 121 ARG B CA 1
ATOM 2132 C C . ARG B 1 121 ? 9.203 16.234 7.203 1 97.5 121 ARG B C 1
ATOM 2134 O O . ARG B 1 121 ? 9.703 15.977 6.109 1 97.5 121 ARG B O 1
ATOM 2141 N N . HIS B 1 122 ? 7.98 15.711 7.621 1 97.31 122 HIS B N 1
ATOM 2142 C CA . HIS B 1 122 ? 7.152 14.852 6.777 1 97.31 122 HIS B CA 1
ATOM 2143 C C . HIS B 1 122 ? 5.797 15.492 6.504 1 97.31 122 HIS B C 1
ATOM 2145 O O . HIS B 1 122 ? 5.203 16.109 7.398 1 97.31 122 HIS B O 1
ATOM 2151 N N . VAL B 1 123 ? 5.273 15.227 5.242 1 96.06 123 VAL B N 1
ATOM 2152 C CA . VAL B 1 123 ? 4.043 15.844 4.754 1 96.06 123 VAL B CA 1
ATOM 2153 C C . VAL B 1 123 ? 2.877 15.469 5.664 1 96.06 123 VAL B C 1
ATOM 2155 O O . VAL B 1 123 ? 1.954 16.266 5.863 1 96.06 123 VAL B O 1
ATOM 2158 N N . ASP B 1 124 ? 2.895 14.242 6.281 1 96.06 124 ASP B N 1
ATOM 2159 C CA . ASP B 1 124 ? 1.763 13.781 7.082 1 96.06 124 ASP B CA 1
ATOM 2160 C C . ASP B 1 124 ? 1.611 14.625 8.352 1 96.06 124 ASP B C 1
ATOM 2162 O O . ASP B 1 124 ? 0.501 14.789 8.859 1 96.06 124 ASP B O 1
ATOM 2166 N N . GLY B 1 125 ? 2.779 15.258 8.898 1 96.56 125 GLY B N 1
ATOM 2167 C CA . GLY B 1 125 ? 2.666 16.172 10.016 1 96.56 125 GLY B CA 1
ATOM 2168 C C . GLY B 1 125 ? 1.85 17.422 9.688 1 96.56 125 GLY B C 1
ATOM 2169 O O . GLY B 1 125 ? 0.993 17.828 10.477 1 96.56 125 GLY B O 1
ATOM 2170 N N . ALA B 1 126 ? 2.08 17.953 8.562 1 96.69 126 ALA B N 1
ATOM 2171 C CA . ALA B 1 126 ? 1.336 19.125 8.117 1 96.69 126 ALA B CA 1
ATOM 2172 C C . ALA B 1 126 ? -0.14 18.797 7.914 1 96.69 126 ALA B C 1
ATOM 2174 O O . ALA B 1 126 ? -1.016 19.562 8.32 1 96.69 126 ALA B O 1
ATOM 2175 N N . LEU B 1 127 ? -0.319 17.688 7.305 1 95.75 127 LEU B N 1
ATOM 2176 C CA . LEU B 1 127 ? -1.688 17.25 7.066 1 95.75 127 LEU B CA 1
ATOM 2177 C C . LEU B 1 127 ? -2.451 17.109 8.383 1 95.75 127 LEU B C 1
ATOM 2179 O O . LEU B 1 127 ? -3.592 17.562 8.492 1 95.75 127 LEU B O 1
ATOM 2183 N N . LEU B 1 128 ? -1.871 16.484 9.336 1 96.12 128 LEU B N 1
ATOM 2184 C CA . LEU B 1 128 ? -2.51 16.297 10.633 1 96.12 128 LEU B CA 1
ATOM 2185 C C . LEU B 1 128 ? -2.756 17.625 11.328 1 96.12 128 LEU B C 1
ATOM 2187 O O . LEU B 1 128 ? -3.811 17.828 11.93 1 96.12 128 LEU B O 1
ATOM 2191 N N . ALA B 1 129 ? -1.725 18.625 11.273 1 96.75 129 ALA B N 1
ATOM 2192 C CA . ALA B 1 129 ? -1.863 19.938 11.875 1 96.75 129 ALA B CA 1
ATOM 2193 C C . ALA B 1 129 ? -3.02 20.719 11.25 1 96.75 129 ALA B C 1
ATOM 2195 O O . ALA B 1 129 ? -3.684 21.5 11.93 1 96.75 129 ALA B O 1
ATOM 2196 N N . LEU B 1 130 ? -3.336 20.359 10 1 95.44 130 LEU B N 1
ATOM 2197 C CA . LEU B 1 130 ? -4.316 21.141 9.25 1 95.44 130 LEU B CA 1
ATOM 2198 C C . LEU B 1 130 ? -5.711 20.547 9.398 1 95.44 130 LEU B C 1
ATOM 2200 O O . LEU B 1 130 ? -6.688 21.125 8.906 1 95.44 130 LEU B O 1
ATOM 2204 N N . LYS B 1 131 ? -5.781 19.438 10.094 1 94.62 131 LYS B N 1
ATOM 2205 C CA . LYS B 1 131 ? -7.117 18.922 10.406 1 94.62 131 LYS B CA 1
ATOM 2206 C C . LYS B 1 131 ? -7.902 19.922 11.25 1 94.62 131 LYS B C 1
ATOM 2208 O O . LYS B 1 131 ? -9.133 20 11.156 1 94.62 131 LYS B O 1
ATOM 2213 N N . GLU B 1 132 ? -7.16 20.625 12.062 1 93.06 132 GLU B N 1
ATOM 2214 C CA . GLU B 1 132 ? -7.688 21.766 12.82 1 93.06 132 GLU B CA 1
ATOM 2215 C C . GLU B 1 132 ? -6.941 23.047 12.492 1 93.06 132 GLU B C 1
ATOM 2217 O O . GLU B 1 132 ? -5.992 23.422 13.188 1 93.06 132 GLU B O 1
ATOM 2222 N N . PRO B 1 133 ? -7.355 23.781 11.477 1 94.56 133 PRO B N 1
ATOM 2223 C CA . PRO B 1 133 ? -6.641 24.984 11.023 1 94.56 133 PRO B CA 1
ATOM 2224 C C . PRO B 1 133 ? -6.707 26.125 12.023 1 94.56 133 PRO B C 1
ATOM 2226 O O . PRO B 1 133 ? -5.82 26.984 12.047 1 94.56 133 PRO B O 1
ATOM 2229 N N . SER B 1 134 ? -7.855 26.172 12.719 1 94.5 134 SER B N 1
ATOM 2230 C CA . SER B 1 134 ? -7.969 27.188 13.766 1 94.5 134 SER B CA 1
ATOM 2231 C C . SER B 1 134 ? -7.547 26.625 15.117 1 94.5 134 SER B C 1
ATOM 2233 O O . SER B 1 134 ? -8.141 25.656 15.617 1 94.5 134 SER B O 1
ATOM 2235 N N . LYS B 1 135 ? -6.391 27.234 15.734 1 93.94 135 LYS B N 1
ATOM 2236 C CA . LYS B 1 135 ? -5.82 26.781 17 1 93.94 135 LYS B CA 1
ATOM 2237 C C . LYS B 1 135 ? -5.691 27.938 17.984 1 93.94 135 LYS B C 1
ATOM 2239 O O . LYS B 1 135 ? -5.367 29.062 17.594 1 93.94 135 LYS B O 1
ATOM 2244 N N . LYS B 1 136 ? -6.047 27.625 19.062 1 93.88 136 LYS B N 1
ATOM 2245 C CA . LYS B 1 136 ? -5.812 28.594 20.141 1 93.88 136 LYS B CA 1
ATOM 2246 C C . LYS B 1 136 ? -4.352 28.562 20.594 1 93.88 136 LYS B C 1
ATOM 2248 O O . LYS B 1 136 ? -3.844 27.531 21.031 1 93.88 136 LYS B O 1
ATOM 2253 N N . ILE B 1 137 ? -3.826 29.547 20.516 1 94.25 137 ILE B N 1
ATOM 2254 C CA . ILE B 1 137 ? -2.436 29.734 20.922 1 94.25 137 ILE B CA 1
ATOM 2255 C C . ILE B 1 137 ? -2.316 30.953 21.812 1 94.25 137 ILE B C 1
ATOM 2257 O O . ILE B 1 137 ? -2.631 32.062 21.406 1 94.25 137 ILE B O 1
ATOM 2261 N N . ASP B 1 138 ? -1.688 30.75 22.953 1 94.06 138 ASP B N 1
ATOM 2262 C CA . ASP B 1 138 ? -1.563 31.812 23.953 1 94.06 138 ASP B CA 1
ATOM 2263 C C . ASP B 1 138 ? -2.885 32.562 24.125 1 94.06 138 ASP B C 1
ATOM 2265 O O . ASP B 1 138 ? -2.906 33.781 24.156 1 94.06 138 ASP B O 1
ATOM 2269 N N . GLY B 1 139 ? -3.953 31.812 24.125 1 92.69 139 GLY B N 1
ATOM 2270 C CA . GLY B 1 139 ? -5.266 32.375 24.406 1 92.69 139 GLY B CA 1
ATOM 2271 C C . GLY B 1 139 ? -5.902 33.031 23.188 1 92.69 139 GLY B C 1
ATOM 2272 O O . GLY B 1 139 ? -7.008 33.562 23.281 1 92.69 139 GLY B O 1
ATOM 2273 N N . ARG B 1 140 ? -5.355 32.969 22.047 1 95.19 140 ARG B N 1
ATOM 2274 C CA . ARG B 1 140 ? -5.852 33.594 20.812 1 95.19 140 ARG B CA 1
ATOM 2275 C C . ARG B 1 140 ? -6.145 32.531 19.75 1 95.19 140 ARG B C 1
ATOM 2277 O O . ARG B 1 140 ? -5.379 31.594 19.594 1 95.19 140 ARG B O 1
ATOM 2284 N N . MET B 1 141 ? -7.262 32.844 19.25 1 96.5 141 MET B N 1
ATOM 2285 C CA . MET B 1 141 ? -7.598 31.969 18.125 1 96.5 141 MET B CA 1
ATOM 2286 C C . MET B 1 141 ? -6.777 32.344 16.891 1 96.5 141 MET B C 1
ATOM 2288 O O . MET B 1 141 ? -6.891 33.438 16.375 1 96.5 141 MET B O 1
ATOM 2292 N N . THR B 1 142 ? -6.039 31.375 16.484 1 97.5 142 THR B N 1
ATOM 2293 C CA . THR B 1 142 ? -5.168 31.609 15.336 1 97.5 142 THR B CA 1
ATOM 2294 C C . THR B 1 142 ? -5.645 30.812 14.125 1 97.5 142 THR B C 1
ATOM 2296 O O . THR B 1 142 ? -6.531 29.953 14.242 1 97.5 142 THR B O 1
ATOM 2299 N N . VAL B 1 143 ? -5.078 31.234 12.945 1 96.81 143 VAL B N 1
ATOM 2300 C CA . VAL B 1 143 ? -5.391 30.531 11.695 1 96.81 143 VAL B CA 1
ATOM 2301 C C . VAL B 1 143 ? -4.117 29.938 11.102 1 96.81 143 VAL B C 1
ATOM 2303 O O . VAL B 1 143 ? -3.109 30.641 10.961 1 96.81 143 VAL B O 1
ATOM 2306 N N . THR B 1 144 ? -4.23 28.594 10.922 1 96.56 144 THR B N 1
ATOM 2307 C CA . THR B 1 144 ? -3.139 27.844 10.312 1 96.56 144 THR B CA 1
ATOM 2308 C C . THR B 1 144 ? -3.52 27.391 8.906 1 96.56 144 THR B C 1
ATOM 2310 O O . THR B 1 144 ? -4.625 26.891 8.688 1 96.56 144 THR B O 1
ATOM 2313 N N . GLN B 1 145 ? -2.562 27.688 7.852 1 95.88 145 GLN B N 1
ATOM 2314 C CA . GLN B 1 145 ? -2.758 27.266 6.473 1 95.88 145 GLN B CA 1
ATOM 2315 C C . GLN B 1 145 ? -1.43 26.891 5.816 1 95.88 145 GLN B C 1
ATOM 2317 O O . GLN B 1 145 ? -0.363 27.172 6.367 1 95.88 145 GLN B O 1
ATOM 23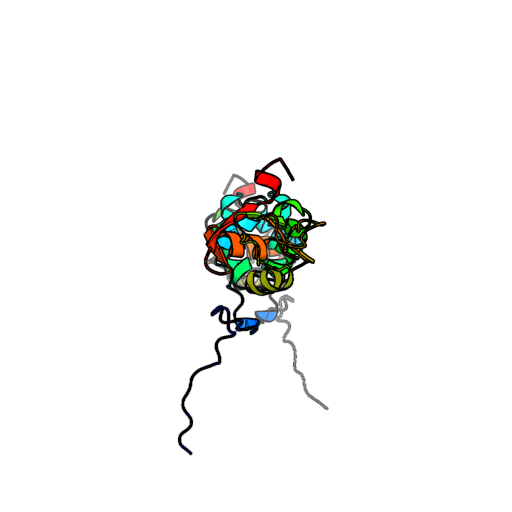22 N N . LEU B 1 146 ? -1.621 26.188 4.738 1 95.69 146 LEU B N 1
ATOM 2323 C CA . LEU B 1 146 ? -0.402 25.969 3.965 1 95.69 146 LEU B CA 1
ATOM 2324 C C . LEU B 1 146 ? 0.197 27.297 3.518 1 95.69 146 LEU B C 1
ATOM 2326 O O . LEU B 1 146 ? -0.526 28.188 3.068 1 95.69 146 LEU B O 1
ATOM 2330 N N . ALA B 1 147 ? 1.563 27.406 3.689 1 95.5 147 ALA B N 1
ATOM 2331 C CA . ALA B 1 147 ? 2.242 28.656 3.309 1 95.5 147 ALA B CA 1
ATOM 2332 C C . ALA B 1 147 ? 2.074 28.938 1.819 1 95.5 147 ALA B C 1
ATOM 2334 O O . ALA B 1 147 ? 1.938 30.078 1.41 1 95.5 147 ALA B O 1
ATOM 2335 N N . ALA B 1 148 ? 2.076 27.953 1.089 1 89.5 148 ALA B N 1
ATOM 2336 C CA . ALA B 1 148 ? 1.977 28.062 -0.363 1 89.5 148 ALA B CA 1
ATOM 2337 C C . ALA B 1 148 ? 0.614 28.609 -0.777 1 89.5 148 ALA B C 1
ATOM 2339 O O . ALA B 1 148 ? 0.468 29.172 -1.867 1 89.5 148 ALA B O 1
ATOM 2340 N N . ALA B 1 149 ? -0.426 28.422 -0.049 1 82.56 149 ALA B N 1
ATOM 2341 C CA . ALA B 1 149 ? -1.772 28.891 -0.363 1 82.56 149 ALA B CA 1
ATOM 2342 C C . ALA B 1 149 ? -1.847 30.406 -0.318 1 82.56 149 ALA B C 1
ATOM 2344 O O . ALA B 1 149 ? -2.68 31.016 -0.997 1 82.56 149 ALA B O 1
ATOM 2345 N N . GLY B 1 150 ? -1.109 31.094 0.458 1 74.19 150 GLY B N 1
ATOM 2346 C CA . GLY B 1 150 ? -1.192 32.531 0.618 1 74.19 150 GLY B CA 1
ATOM 2347 C C . GLY B 1 150 ? -0.339 33.312 -0.38 1 74.19 150 GLY B C 1
ATOM 2348 O O . GLY B 1 150 ? -0.417 34.531 -0.462 1 74.19 150 GLY B O 1
ATOM 2349 N N . GLY B 1 151 ? 0.239 32.594 -1.446 1 67 151 GLY B N 1
ATOM 2350 C CA . GLY B 1 151 ? 1.021 33.281 -2.457 1 67 151 GLY B CA 1
ATOM 2351 C C . GLY B 1 151 ? 2.059 34.219 -1.866 1 67 151 GLY B C 1
ATOM 2352 O O . GLY B 1 151 ? 2.912 34.75 -2.588 1 67 151 GLY B O 1
ATOM 2353 N N . LEU B 1 152 ? 1.828 34.812 -0.816 1 50.47 152 LEU B N 1
ATOM 2354 C CA . LEU B 1 152 ? 2.58 35.969 -0.34 1 50.47 152 LEU B CA 1
ATOM 2355 C C . LEU B 1 152 ? 3.912 35.531 0.267 1 50.47 152 LEU B C 1
ATOM 2357 O O . LEU B 1 152 ? 4.844 36.344 0.364 1 50.47 152 LEU B O 1
ATOM 2361 N N . TYR B 1 153 ? 4.023 34.312 0.715 1 46.03 153 TYR B N 1
ATOM 2362 C CA . TYR B 1 153 ? 5.215 34.156 1.535 1 46.03 153 TYR B CA 1
ATOM 2363 C C . TYR B 1 153 ? 6.102 33.031 0.966 1 46.03 153 TYR B C 1
ATOM 2365 O O . TYR B 1 153 ? 5.609 32.062 0.39 1 46.03 153 TYR B O 1
#

Foldseek 3Di:
DPDDDDDDQDPVNPRPPVPPVPPDDQDPVNVCVVCVPPDPVVVCVVLVVVCVVDVVSVVVVQVPQLVDQLLFKKKKFQDDFADFQVQQCVVLCVLAAWPDKGFDADPVVRTGPGMIMTGHNTNSSSVRCVVPQWDQDPNTTMGMDRPVVVVPD/DDDDPPLPCDPVNPSPPVPPVPPDDQDPVNVCVVCVPPDPVVVCVVLVVVCVVPVVSVVVVQVPQLVDQLLQKKKKFQAFFADFQVQQCVVLCVLAAWPDKGFDADPVVRTGPGMIMTGHNTSSSSVSCVVPQWDQDPNTTMGMDRPVVVVPD

Nearest PDB structures (foldseek):
  6jvy-assembly1_A  TM=9.602E-01  e=1.770E-11  Homo sapiens
  4ch0-assembly1_S  TM=9.586E-01  e=1.066E-09  Caenorhabditis elegans
  2ru3-assembly1_A  TM=9.390E-01  e=8.185E-10  Caenorhabditis elegans
  6dcl-assembly1_B  TM=9.376E-01  e=2.065E-09  Homo sapiens
  8hni-assembly6_L  TM=8.956E-01  e=6.422E-08  Homo sapiens

Solvent-accessible surface area (backbone atoms only — not comparable to full-atom values): 17015 Å² total; per-residue (Å²): 140,82,88,70,82,74,93,76,60,47,88,86,64,54,70,75,72,80,52,70,89,64,39,76,75,68,46,46,69,53,37,38,66,66,54,68,78,51,53,67,69,57,51,46,61,52,46,16,53,42,38,61,73,31,69,69,50,36,52,51,49,42,68,59,56,40,72,46,58,61,60,14,26,32,32,36,36,53,45,44,54,77,54,42,37,69,58,53,39,59,59,54,46,52,41,34,60,65,74,43,55,41,49,42,56,35,84,87,80,65,30,30,69,22,36,32,40,38,27,31,61,38,34,66,20,34,54,56,50,51,75,52,29,66,40,76,46,96,87,27,75,21,44,46,44,54,30,61,76,65,73,76,106,134,84,82,68,89,64,77,73,56,46,89,84,69,57,69,79,77,81,51,72,89,65,38,75,75,67,45,44,68,55,36,38,66,66,52,68,78,53,52,66,69,60,52,47,62,52,45,14,52,42,37,60,74,32,69,69,49,36,50,52,50,43,68,58,55,40,72,46,59,61,60,14,25,33,30,35,36,53,44,46,51,79,52,43,37,67,56,52,39,60,59,54,46,51,39,32,61,65,74,43,54,43,50,43,53,36,87,86,78,64,30,28,71,21,36,32,40,37,26,30,62,39,35,67,21,34,53,58,50,51,75,52,28,68,40,74,44,97,88,27,75,22,46,46,42,54,28,58,76,62,74,76,106

Organism: Prunus avium (NCBI:txid42229)

Radius of gyration: 30.22 Å; Cα contacts (8 Å, |Δi|>4): 511; chains: 2; bounding box: 40×92×81 Å

=== Feature glossary ===
The record interleaves many kinds of information about one protein. Here is each kind framed as the question it answers.

Q: What does the local fold look like, residue by residue?
A: A 3Di character summarizes, for each residue, the relative orientation of the Cα frame of its nearest spatial neighbor. Because it encodes fold topology rather than chemistry, 3Di alignments detect remote structural similarity that sequence alignment misses.

Q: Which residues are in helices, strands, or loops?
A: Secondary structure is the local, repeating backbone conformation. DSSP classifies it into eight states by reading the hydrogen-bond network: three helix types (H, G, I), two β types (E, B), two non-regular types (T, S), and unstructured coil (-).

Q: How big and how compact is the whole molecule?
A: Three whole-structure scalars: the radius of gyration (RMS distance of Cα from centroid, in Å), the count of Cα–Cα contacts (pairs closer than 8 Å and separated by more than four residues in sequence — i.e. tertiary, not local, contacts), and the bounding-box dimensions. Together they distinguish compact globular folds from extended fibres or disordered chains.

Q: How confident is the AlphaFold model at each residue?
A: For AlphaFold models, the B-factor field carries pLDDT — the model's own estimate of local accuracy on a 0–100 scale. Regions with pLDDT<50 should be treated as essentially unmodeled; they often correspond to intrinsically disordered segments.

Q: What family and function is it annotated with?
A: Functional annotations link the protein to curated databases. InterPro entries identify conserved domains and families by matching the sequence against member-database signatures (Pfam, PROSITE, CDD, …). Gene Ontology (GO) terms describe molecular function, biological process, and cellular component in a controlled vocabulary. CATH places the structure in a hierarchical fold classification (Class/Architecture/Topology/Homologous-superfamily). The organism is the source species.

Q: What known structures does this most resemble?
A: Nearest PDB neighbors are the top structural matches found by Foldseek when searching this structure against the entire Protein Data Bank. Each hit reports a TM-score (0 to 1; >0.5 almost always implies the same fold) and an E-value. These are *structural* homologs — they may share no detectable sequence similarity.

Q: Which residues are buried vs exposed?
A: Solvent-accessible surface area (SASA) is the area in Å² traced out by the centre of a 1.4 Å probe sphere (a water molecule) rolled over the protein's van der Waals surface (Shrake–Rupley / Lee–Richards construction). Buried residues have near-zero SASA; fully exposed residues can exceed 200 Å². The total SASA scales roughly with the number of surface residues.

Q: What are the backbone torsion angles?
A: φ (phi) and ψ (psi) are the two rotatable backbone dihedrals per residue: φ is the C(i-1)–N–Cα–C torsion, ψ is the N–Cα–C–N(i+1) torsion, both in degrees on (−180°, 180°]. α-helical residues cluster near (−60°, −45°); β-strand residues near (−120°, +130°). A Ramachandran plot is simply a scatter of (φ, ψ) for every residue.

Q: Are the domains correctly placed relative to each other?
A: Predicted aligned error is AlphaFold's pairwise confidence. Unlike pLDDT (per-residue), PAE is per-residue-pair and captures whether two parts of the structure are correctly placed relative to each other. Units are ångströms of expected positional error.

Q: What if only a Cα trace is available?
A: P-SEA three-state annotation labels each residue as helix, strand, or coil based purely on the geometry of the Cα trace. It serves as a fallback when the full backbone (and thus DSSP) is unavailable.

Q: What is the amino-acid chain?
A: This is the polypeptide sequence — one letter per residue, N-terminus first. Length ranges from a few dozen residues for small domains to over a thousand for large multi-domain proteins.

Q: What do the rendered images show?
A: The six renders are orthographic views along the three Cartesian axes in both directions. Representation (cartoon, sticks, or surface) and color scheme (sequence-rainbow or by-chain) vary across proteins so the training set covers all the common visualization conventions.

Q: What do the diagnostic plots show?
A: Plot images: a contact map (which residues are close in 3D, as an N×N binary image), a Ramachandran scatter (backbone torsion angles, revealing secondary-structure composition at a glance), and — for AlphaFold structures — a PAE heatmap (pairwise prediction confidence).

Q: How mobile is each atom in the crystal?
A: B-factor (Debye–Waller factor) reflects atomic displacement in the crystal lattice. It is an experimental observable (units Å²), not a prediction; low values mean the atom is pinned down, high values mean it moves or is heterogeneous across the crystal.

Q: Where is each backbone atom in 3D?
A: The mmCIF table is the protein's shape written out atom by atom. For each backbone N, Cα, C, and carbonyl O, it records an (x, y, z) coordinate triple in Å plus the residue type, chain letter, and residue number.